Protein AF-A0A9P6IHT7-F1 (afdb_monomer)

pLDDT: mean 75.82, std 15.44, range [42.69, 95.25]

Secondary structure (DSSP, 8-state):
--------PPPHHHHHHHHHHHHHHHHT---------HHHHHHHHHHHHHHHHHHHHHHHHS------------------PPPPS---PPPPHHHHHHHTT--TTTPPPBP-HHHHHHHHHHHHHHHHHHHHH-HHHHHHHHHHHHS---TTS-----------S------SB----TTS-TT--

Sequence (185 aa):
MANHVQVMAPDSQEYLIKIAQLFDHVSATQHSSSGMSFTTGLLLGQLSVVVLVIVCFKYLLLEDVRYGRKPRSFSNRGLAIPAPPTKPSLPSTTTILNKTLYDIYDHPPESLDWMSVLLAQAIAQYRDDSKVNNRLIKALAEALNGGVRPDWVGHIRVTELNLGEDFPVLSRVRIRPADQPLGSV

Mean predicted aligned error: 20.11 Å

Radius of gyration: 37.13 Å; Cα contacts (8 Å, |Δi|>4): 63; chains: 1; bounding box: 109×87×62 Å

Organism: NCBI:txid1440133

Solvent-accessible surface area (backbone atoms only — not comparable to full-atom values): 12198 Å² total; per-residue (Å²): 137,85,83,81,78,81,80,80,75,80,58,73,67,59,55,54,51,52,50,52,52,52,51,50,58,64,62,69,67,69,71,88,66,85,66,76,48,68,67,57,54,48,52,51,48,51,52,50,51,53,51,49,51,53,49,46,48,49,55,75,75,63,55,74,78,78,78,77,84,69,87,76,81,84,77,91,72,94,69,95,68,80,82,74,80,77,71,81,75,71,78,50,70,68,57,50,29,61,74,67,72,52,52,73,85,81,53,74,64,39,80,39,58,73,56,25,50,54,52,37,52,53,50,50,53,53,53,54,49,30,75,76,63,45,50,57,51,50,53,48,30,45,57,65,63,70,55,95,59,56,91,88,60,73,90,68,74,65,88,80,86,84,86,76,85,77,66,74,79,52,66,64,51,75,73,73,70,88,87,60,66,95,82,80,125

Foldseek 3Di:
DDDDDPPPDDDPVVVVVVVVVVVVVVVVPPPPDPPCPPVNVVVVVVVVVVVVVVVCCCCVVVPPPPPPDDPDDDDDDDDDDDDDPDDPPDPPPVRVCVVVVHDQPPDWFDFPQVVQVVQLVVVVVVVVCCVVPVVVQVVVQCVQPVDPDDPPDDRDHDPDDDPDDDTDGDTRDGDDDPPDDDPDD

InterPro domains:
  IPR019411 MMM1 domain [PF10296] (94-178)
  IPR031468 Synaptotagmin-lik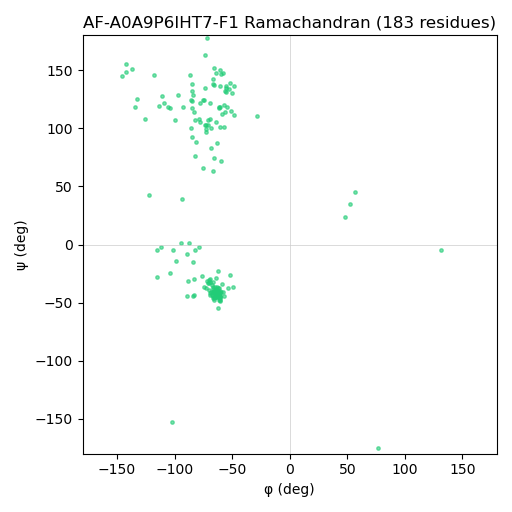e mitochondrial-lipid-binding domain [PS51847] (108-185)

Structure (mmCIF, N/CA/C/O backbone):
data_AF-A0A9P6IHT7-F1
#
_entry.id   AF-A0A9P6IHT7-F1
#
loop_
_atom_site.group_PDB
_atom_site.id
_atom_site.type_symbol
_atom_site.label_atom_id
_atom_site.label_alt_id
_atom_site.label_comp_id
_atom_site.label_asym_id
_atom_site.label_entity_id
_atom_site.label_seq_id
_atom_site.pdbx_PDB_ins_code
_atom_site.Cartn_x
_atom_site.Cartn_y
_atom_site.Cartn_z
_atom_site.occupancy
_atom_site.B_iso_or_equiv
_atom_site.auth_seq_id
_atom_site.auth_comp_id
_atom_site.auth_asym_id
_atom_site.auth_atom_id
_atom_site.pdbx_PDB_model_num
ATOM 1 N N . MET A 1 1 ? 75.976 64.019 -40.139 1.00 46.91 1 MET A N 1
ATOM 2 C CA . MET A 1 1 ? 75.370 64.821 -39.055 1.00 46.91 1 MET A CA 1
ATOM 3 C C . MET A 1 1 ? 74.283 63.968 -38.422 1.00 46.91 1 MET A C 1
ATOM 5 O O . MET A 1 1 ? 73.282 63.708 -39.071 1.00 46.91 1 MET A O 1
ATOM 9 N N . ALA A 1 2 ? 74.561 63.393 -37.252 1.00 42.69 2 ALA A N 1
ATOM 10 C CA . ALA A 1 2 ? 73.680 62.445 -36.574 1.00 42.69 2 ALA A CA 1
ATOM 11 C C . ALA A 1 2 ? 72.656 63.201 -35.713 1.00 42.69 2 ALA A C 1
ATOM 13 O O . ALA A 1 2 ? 73.049 63.984 -34.853 1.00 42.69 2 ALA A O 1
ATOM 14 N N . ASN A 1 3 ? 71.362 62.958 -35.938 1.00 53.12 3 ASN A N 1
ATOM 15 C CA . ASN A 1 3 ? 70.300 63.416 -35.044 1.00 53.12 3 ASN A CA 1
ATOM 16 C C . ASN A 1 3 ? 70.183 62.424 -33.887 1.00 53.12 3 ASN A C 1
ATOM 18 O O . ASN A 1 3 ? 69.722 61.296 -34.055 1.00 53.12 3 ASN A O 1
ATOM 22 N N . HIS A 1 4 ? 70.639 62.850 -32.714 1.00 49.25 4 HIS A N 1
ATOM 23 C CA . HIS A 1 4 ? 70.495 62.117 -31.468 1.00 49.25 4 HIS A CA 1
ATOM 24 C C . HIS A 1 4 ? 69.027 62.197 -31.019 1.00 49.25 4 HIS A C 1
ATOM 26 O O . HIS A 1 4 ? 68.607 63.179 -30.414 1.00 49.25 4 HIS A O 1
ATOM 32 N N . VAL A 1 5 ? 68.227 61.172 -31.323 1.00 59.66 5 VAL A N 1
ATOM 33 C CA . VAL A 1 5 ? 66.891 61.008 -30.731 1.00 59.66 5 VAL A CA 1
ATOM 34 C C . VAL A 1 5 ? 67.095 60.632 -29.267 1.00 59.66 5 VAL A C 1
ATOM 36 O O . VAL A 1 5 ? 67.568 59.542 -28.953 1.00 59.66 5 VAL A O 1
ATOM 39 N N . GLN A 1 6 ? 66.819 61.566 -28.361 1.00 56.41 6 GLN A N 1
ATOM 40 C CA . GLN A 1 6 ? 66.800 61.293 -26.930 1.00 56.41 6 GLN A CA 1
ATOM 41 C C . GLN A 1 6 ? 65.534 60.481 -26.629 1.00 56.41 6 GLN A C 1
ATOM 43 O O . GLN A 1 6 ? 64.424 61.008 -26.626 1.00 56.41 6 GLN A O 1
ATOM 48 N N . VAL A 1 7 ? 65.692 59.173 -26.431 1.00 59.94 7 VAL A N 1
ATOM 49 C CA . VAL A 1 7 ? 64.625 58.324 -25.895 1.00 59.94 7 VAL A CA 1
ATOM 50 C C . VAL A 1 7 ? 64.491 58.672 -24.415 1.00 59.94 7 VAL A C 1
ATOM 52 O O . VAL A 1 7 ? 65.334 58.292 -23.605 1.00 59.94 7 VAL A O 1
ATOM 55 N N . MET A 1 8 ? 63.467 59.453 -24.074 1.00 56.28 8 MET A N 1
ATOM 56 C CA . MET A 1 8 ? 63.123 59.766 -22.689 1.00 56.28 8 MET A CA 1
ATOM 57 C C . MET A 1 8 ? 62.510 58.509 -22.064 1.00 56.28 8 MET A C 1
ATOM 59 O O . MET A 1 8 ? 61.358 58.174 -22.329 1.00 56.28 8 MET A O 1
ATOM 63 N N . ALA A 1 9 ? 63.317 57.759 -21.313 1.00 61.81 9 ALA A N 1
ATOM 64 C CA . ALA A 1 9 ? 62.840 56.630 -20.526 1.00 61.81 9 ALA A CA 1
ATOM 65 C C . ALA A 1 9 ? 61.978 57.182 -19.374 1.00 61.81 9 ALA A C 1
ATOM 67 O O . ALA A 1 9 ? 62.480 58.018 -18.623 1.00 61.81 9 ALA A O 1
ATOM 68 N N . PRO A 1 10 ? 60.700 56.786 -19.245 1.00 64.31 10 PRO A N 1
ATOM 69 C CA . PRO A 1 10 ? 59.848 57.298 -18.178 1.00 64.31 10 PRO A CA 1
ATOM 70 C C . PRO A 1 10 ? 60.351 56.821 -16.811 1.00 64.31 10 PRO A C 1
ATOM 72 O O . PRO A 1 10 ? 60.823 55.687 -16.673 1.00 64.31 10 PRO A O 1
ATOM 75 N N . ASP A 1 11 ? 60.260 57.695 -15.807 1.00 74.00 11 ASP A N 1
ATOM 76 C CA . ASP A 1 11 ? 60.705 57.414 -14.443 1.00 74.00 11 ASP A CA 1
ATOM 77 C C . ASP A 1 11 ? 59.952 56.212 -13.854 1.00 74.00 11 ASP A C 1
ATOM 79 O O . ASP A 1 11 ? 58.767 55.990 -14.114 1.00 74.00 11 ASP A O 1
ATOM 83 N N . SER A 1 12 ? 60.632 55.432 -13.010 1.00 67.06 12 SER A N 1
ATOM 84 C CA . SER A 1 12 ? 60.104 54.211 -12.372 1.00 67.06 12 SER A CA 1
ATOM 85 C C . SER A 1 12 ? 58.754 54.404 -11.661 1.00 67.06 12 SER A C 1
ATOM 87 O O . SER A 1 12 ? 57.965 53.465 -11.566 1.00 67.06 12 SER A O 1
ATOM 89 N N . GLN A 1 13 ? 58.455 55.626 -11.218 1.00 64.69 13 GLN A N 1
ATOM 90 C CA . GLN A 1 13 ? 57.183 56.022 -10.610 1.00 64.69 13 GLN A CA 1
ATOM 91 C C . GLN A 1 13 ? 55.991 55.888 -11.574 1.00 64.69 13 GLN A C 1
ATOM 93 O O . GLN A 1 13 ? 54.910 55.470 -11.162 1.00 64.69 13 GLN A O 1
ATOM 98 N N . GLU A 1 14 ? 56.176 56.171 -12.865 1.00 73.06 14 GLU A N 1
ATOM 99 C CA . GLU A 1 14 ? 55.096 56.113 -13.857 1.00 73.06 14 GLU A CA 1
ATOM 100 C C . GLU A 1 14 ? 54.665 54.666 -14.144 1.00 73.06 14 GLU A C 1
ATOM 102 O O . GLU A 1 14 ? 53.481 54.381 -14.339 1.00 73.06 14 GLU A O 1
ATOM 107 N N . TYR A 1 15 ? 55.613 53.725 -14.090 1.00 71.88 15 TYR A N 1
ATOM 108 C CA . TYR A 1 15 ? 55.317 52.297 -14.206 1.00 71.88 15 TYR A CA 1
ATOM 109 C C . TYR A 1 15 ? 54.501 51.792 -13.019 1.00 71.88 15 TYR A C 1
ATOM 111 O O . TYR A 1 15 ? 53.553 51.033 -13.211 1.00 71.88 15 TYR A O 1
ATOM 119 N N . LEU A 1 16 ? 54.824 52.239 -11.804 1.00 72.62 16 LEU A N 1
ATOM 120 C CA . LEU A 1 16 ? 54.084 51.854 -10.602 1.00 72.62 16 LEU A CA 1
ATOM 121 C C . LEU A 1 16 ? 52.645 52.379 -10.639 1.00 72.62 16 LEU A C 1
ATOM 123 O O . LEU A 1 16 ? 51.719 51.646 -10.298 1.00 72.62 16 LEU A O 1
ATOM 127 N N . ILE A 1 17 ? 52.443 53.605 -11.131 1.00 78.25 17 ILE A N 1
ATOM 128 C CA . ILE A 1 17 ? 51.106 54.187 -11.304 1.00 78.25 17 ILE A CA 1
ATOM 129 C C . ILE A 1 17 ? 50.315 53.427 -12.376 1.00 78.25 17 ILE A C 1
ATOM 131 O O . ILE A 1 17 ? 49.160 53.076 -12.139 1.00 78.25 17 ILE A O 1
ATOM 135 N N . LYS A 1 18 ? 50.929 53.089 -13.518 1.00 78.75 18 LYS A N 1
ATOM 136 C CA . LYS A 1 18 ? 50.278 52.268 -14.557 1.00 78.75 18 LYS A CA 1
ATOM 137 C C . LYS A 1 18 ? 49.907 50.871 -14.056 1.00 78.75 18 LYS A C 1
ATOM 139 O O . LYS A 1 18 ? 48.844 50.369 -14.409 1.00 78.75 18 LYS A O 1
ATOM 144 N N . ILE A 1 19 ? 50.742 50.251 -13.220 1.00 72.25 19 ILE A N 1
ATOM 145 C CA . ILE A 1 19 ? 50.449 48.942 -12.616 1.00 72.25 19 ILE A CA 1
ATOM 146 C C . ILE A 1 19 ? 49.302 49.052 -11.602 1.00 72.25 19 ILE A C 1
ATOM 148 O O . ILE A 1 19 ? 48.403 48.213 -11.621 1.00 72.25 19 ILE A O 1
ATOM 152 N N . ALA A 1 20 ? 49.280 50.097 -10.770 1.00 76.38 20 ALA A N 1
ATOM 153 C CA . ALA A 1 20 ? 48.182 50.341 -9.834 1.00 76.38 20 ALA A CA 1
ATOM 154 C C . ALA A 1 20 ? 46.849 50.588 -10.567 1.00 76.38 20 ALA A C 1
ATOM 156 O O . ALA A 1 20 ? 45.830 50.001 -10.211 1.00 76.38 20 ALA A O 1
ATOM 157 N N . GLN A 1 21 ? 46.867 51.370 -11.651 1.00 75.88 21 GLN A N 1
ATOM 158 C CA . GLN A 1 21 ? 45.687 51.628 -12.485 1.00 75.88 21 GLN A CA 1
ATOM 159 C C . GLN A 1 21 ? 45.196 50.379 -13.231 1.00 75.88 21 GLN A C 1
ATOM 161 O O . GLN A 1 21 ? 43.989 50.177 -13.369 1.00 75.88 21 GLN A O 1
ATOM 166 N N . LEU A 1 22 ? 46.110 49.516 -13.689 1.00 70.88 22 LEU A N 1
ATOM 167 C CA . LEU A 1 22 ? 45.750 48.218 -14.267 1.00 70.88 22 LEU A CA 1
ATOM 168 C C . LEU A 1 22 ? 45.105 47.292 -13.228 1.00 70.88 22 LEU A C 1
ATOM 170 O O . LEU A 1 22 ? 44.165 46.573 -13.561 1.00 70.88 22 LEU A O 1
ATOM 174 N N . PHE A 1 23 ? 45.565 47.329 -11.977 1.00 67.94 23 PHE A N 1
ATOM 175 C CA . PHE A 1 23 ? 44.998 46.521 -10.897 1.00 67.94 23 PHE A CA 1
ATOM 176 C C . PHE A 1 23 ? 43.589 46.991 -10.490 1.00 67.94 23 PHE A C 1
ATOM 178 O O . PHE A 1 23 ? 42.690 46.164 -10.303 1.00 67.94 23 PHE A O 1
ATOM 185 N N . ASP A 1 24 ? 43.355 48.305 -10.449 1.00 68.50 24 ASP A N 1
ATOM 186 C CA . ASP A 1 24 ? 42.022 48.881 -10.213 1.00 68.50 24 ASP A CA 1
ATOM 187 C C . ASP A 1 24 ? 41.037 48.544 -11.346 1.00 68.50 24 ASP A C 1
ATOM 189 O O . ASP A 1 24 ? 39.890 48.170 -11.088 1.00 68.50 24 ASP A O 1
ATOM 193 N N . HIS A 1 25 ? 41.486 48.575 -12.606 1.00 59.62 25 HIS A N 1
ATOM 194 C CA . HIS A 1 25 ? 40.656 48.180 -13.753 1.00 59.62 25 HIS A CA 1
ATOM 195 C C . HIS A 1 25 ? 40.307 46.680 -13.772 1.00 59.62 25 HIS A C 1
ATOM 197 O O . HIS A 1 25 ? 39.209 46.315 -14.202 1.00 59.62 25 HIS A O 1
ATOM 203 N N . VAL A 1 26 ? 41.194 45.811 -13.273 1.00 61.84 26 VAL A N 1
ATOM 204 C CA . VAL A 1 26 ? 40.919 44.370 -13.095 1.00 61.84 26 VAL A CA 1
ATOM 205 C C . VAL A 1 26 ? 39.943 44.128 -11.938 1.00 61.84 26 VAL A C 1
ATOM 207 O O . VAL A 1 26 ? 39.118 43.220 -12.006 1.00 61.84 26 VAL A O 1
ATOM 210 N N . SER A 1 27 ? 39.961 44.976 -10.909 1.00 58.19 27 SER A N 1
ATOM 211 C CA . SER A 1 27 ? 39.042 44.879 -9.765 1.00 58.19 27 SER A CA 1
ATOM 212 C C . SER A 1 27 ? 37.628 45.388 -10.094 1.00 58.19 27 SER A C 1
ATOM 214 O O . SER A 1 27 ? 36.644 44.905 -9.533 1.00 58.19 27 SER A O 1
ATOM 216 N N . ALA A 1 28 ? 37.504 46.316 -11.051 1.00 57.56 28 ALA A N 1
ATOM 217 C CA . ALA A 1 28 ? 36.234 46.909 -11.482 1.00 57.56 28 ALA A CA 1
ATOM 218 C C . ALA A 1 28 ? 35.389 46.027 -12.430 1.00 57.56 28 ALA A C 1
ATOM 220 O O . ALA A 1 28 ? 34.269 46.399 -12.777 1.00 57.56 28 ALA A O 1
ATOM 221 N N . THR A 1 29 ? 35.864 44.839 -12.821 1.00 50.84 29 THR A N 1
ATOM 222 C CA . THR A 1 29 ? 35.070 43.842 -13.571 1.00 50.84 29 THR A CA 1
ATOM 223 C C . THR A 1 29 ? 34.393 42.818 -12.651 1.00 50.84 29 THR A C 1
ATOM 225 O O . THR A 1 29 ? 34.251 41.645 -12.978 1.00 50.84 29 THR A O 1
ATOM 228 N N . GLN A 1 30 ? 33.885 43.261 -11.500 1.00 47.78 30 GLN A N 1
ATOM 229 C CA . GLN A 1 30 ? 32.838 42.538 -10.773 1.00 47.78 30 GLN A CA 1
ATOM 230 C C . GLN A 1 30 ? 31.487 42.888 -11.404 1.00 47.78 30 GLN A C 1
ATOM 232 O O . GLN A 1 30 ? 30.703 43.681 -10.885 1.00 47.78 30 GLN A O 1
ATOM 237 N N . HIS A 1 31 ? 31.227 42.295 -12.571 1.00 44.34 31 HIS A N 1
ATOM 238 C CA . HIS A 1 31 ? 29.870 42.182 -13.083 1.00 44.34 31 HIS A CA 1
ATOM 239 C C . HIS A 1 31 ? 29.063 41.452 -12.007 1.00 44.34 31 HIS A C 1
ATOM 241 O O . HIS A 1 31 ? 29.397 40.326 -11.629 1.00 44.34 31 HIS A O 1
ATOM 247 N N . SER A 1 32 ? 28.027 42.113 -11.504 1.00 49.66 32 SER A N 1
ATOM 248 C CA . SER A 1 32 ? 26.996 41.592 -10.615 1.00 49.66 32 SER A CA 1
ATOM 249 C C . SER A 1 32 ? 26.256 40.437 -11.292 1.00 49.66 32 SER A C 1
ATOM 251 O O . SER A 1 32 ? 25.110 40.534 -11.714 1.00 49.66 32 SER A O 1
ATOM 253 N N . SER A 1 33 ? 26.938 39.305 -11.413 1.00 46.25 33 SER A N 1
ATOM 254 C CA . SER A 1 33 ? 26.303 38.017 -11.570 1.00 46.25 33 SER A CA 1
ATOM 255 C C . SER A 1 33 ? 26.001 37.543 -10.158 1.00 46.25 33 SER A C 1
ATOM 257 O O . SER A 1 33 ? 26.865 37.054 -9.435 1.00 46.25 33 SER A O 1
ATOM 259 N N . SER A 1 34 ? 24.749 37.695 -9.738 1.00 57.41 34 SER A N 1
ATOM 260 C CA . SER A 1 34 ? 24.177 36.855 -8.690 1.00 57.41 34 SER A CA 1
ATOM 261 C C . SER A 1 34 ? 24.080 35.422 -9.232 1.00 57.41 34 SER A C 1
ATOM 263 O O . SER A 1 34 ? 23.002 34.868 -9.437 1.00 57.41 34 SER A O 1
ATOM 265 N N . GLY A 1 35 ? 25.237 34.831 -9.539 1.00 60.34 35 GLY A N 1
ATOM 266 C CA . GLY A 1 35 ? 25.373 33.428 -9.863 1.00 60.34 35 GLY A CA 1
ATOM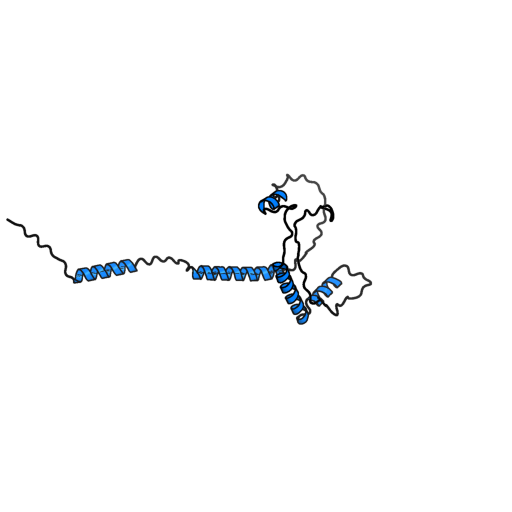 267 C C . GLY A 1 35 ? 24.983 32.672 -8.612 1.00 60.34 35 GLY A C 1
ATOM 268 O O . GLY A 1 35 ? 25.704 32.697 -7.617 1.00 60.34 35 GLY A O 1
ATOM 269 N N . MET A 1 36 ? 23.793 32.081 -8.638 1.00 61.91 36 MET A N 1
ATOM 270 C CA . MET A 1 36 ? 23.300 31.226 -7.573 1.00 61.91 36 MET A CA 1
ATOM 271 C C . MET A 1 36 ? 24.403 30.224 -7.227 1.00 61.91 36 MET A C 1
ATOM 273 O O . MET A 1 36 ? 24.769 29.391 -8.054 1.00 61.91 36 MET A O 1
ATOM 277 N N . SER A 1 37 ? 24.985 30.363 -6.032 1.00 77.44 37 SER A N 1
ATOM 278 C CA . SER A 1 37 ? 26.044 29.467 -5.583 1.00 77.44 37 SER A CA 1
ATOM 279 C C . SER A 1 37 ? 25.514 28.039 -5.663 1.00 77.44 37 SER A C 1
ATOM 281 O O . SER A 1 37 ? 24.376 27.770 -5.272 1.00 77.44 37 SER A O 1
ATOM 283 N N . PHE A 1 38 ? 26.330 27.118 -6.173 1.00 71.75 38 PHE A N 1
ATOM 284 C CA . PHE A 1 38 ? 25.987 25.700 -6.286 1.00 71.75 38 PHE A CA 1
ATOM 285 C C . PHE A 1 38 ? 25.429 25.138 -4.967 1.00 71.75 38 PHE A C 1
ATOM 287 O O . PHE A 1 38 ? 24.465 24.377 -4.965 1.00 71.75 38 PHE A O 1
ATOM 294 N N . THR A 1 39 ? 25.965 25.592 -3.832 1.00 77.62 39 THR A N 1
ATOM 295 C CA . THR A 1 39 ? 25.477 25.226 -2.497 1.00 77.62 39 THR A CA 1
ATOM 296 C C . THR A 1 39 ? 24.084 25.775 -2.191 1.00 77.62 39 THR A C 1
ATOM 298 O O . THR A 1 39 ? 23.295 25.084 -1.555 1.00 77.62 39 THR A O 1
ATOM 301 N N . THR A 1 40 ? 23.734 26.967 -2.681 1.00 76.94 40 THR A N 1
ATOM 302 C CA . THR A 1 40 ? 22.381 27.536 -2.578 1.00 76.94 40 THR A CA 1
ATOM 303 C C . THR A 1 40 ? 21.391 26.757 -3.438 1.00 76.94 40 THR A C 1
ATOM 305 O O . THR A 1 40 ? 20.291 26.468 -2.977 1.00 76.94 40 THR A O 1
ATOM 308 N N . GLY A 1 41 ? 21.793 26.353 -4.648 1.00 81.38 41 GLY A N 1
ATOM 309 C CA . GLY A 1 41 ? 20.991 25.467 -5.497 1.00 81.38 41 GLY A CA 1
ATOM 310 C C . GLY A 1 41 ? 20.773 24.089 -4.861 1.00 81.38 41 GLY A C 1
ATOM 311 O O . GLY A 1 41 ? 19.656 23.576 -4.867 1.00 81.38 41 GLY A O 1
ATOM 312 N N . LEU A 1 42 ? 21.810 23.524 -4.237 1.00 83.69 42 LEU A N 1
ATOM 313 C CA . LEU A 1 42 ? 21.741 22.242 -3.532 1.00 83.69 42 LEU A CA 1
ATOM 314 C C . LEU A 1 42 ? 20.842 22.311 -2.288 1.00 83.69 42 LEU A C 1
ATOM 316 O O . LEU A 1 42 ? 19.985 21.449 -2.109 1.00 83.69 42 LEU A O 1
ATOM 320 N N . LEU A 1 43 ? 20.983 23.352 -1.462 1.00 84.19 43 LEU A N 1
ATOM 321 C CA . LEU A 1 43 ? 20.127 23.586 -0.292 1.00 84.19 43 LEU A CA 1
ATOM 322 C C . LEU A 1 43 ? 18.664 23.800 -0.691 1.00 84.19 43 LEU A C 1
ATOM 324 O O . LEU A 1 43 ? 17.766 23.243 -0.063 1.00 84.19 43 LEU A O 1
ATOM 328 N N . LEU A 1 44 ? 18.417 24.558 -1.762 1.00 87.00 44 LEU A N 1
ATOM 329 C CA . LEU A 1 44 ? 17.072 24.787 -2.284 1.00 87.00 44 LEU A CA 1
ATOM 330 C C . LEU A 1 44 ? 16.459 23.497 -2.854 1.00 87.00 44 LEU A C 1
ATOM 332 O O . LEU A 1 44 ? 15.276 23.232 -2.648 1.00 87.00 44 LEU A O 1
ATOM 336 N N . GLY A 1 45 ? 17.270 22.668 -3.515 1.00 88.38 45 GLY A N 1
ATOM 337 C CA . GLY A 1 45 ? 16.868 21.348 -3.999 1.00 88.38 45 GLY A CA 1
ATOM 338 C C . GLY A 1 45 ? 16.528 20.387 -2.860 1.00 88.38 45 GLY A C 1
ATOM 339 O O . GLY A 1 45 ? 15.477 19.751 -2.890 1.00 88.38 45 GLY A O 1
ATOM 340 N N . GLN A 1 46 ? 17.358 20.331 -1.817 1.00 89.81 46 GLN A N 1
ATOM 341 C CA . GLN A 1 46 ? 17.078 19.525 -0.625 1.00 89.81 46 GLN A CA 1
ATOM 342 C C . GLN A 1 46 ? 15.802 19.992 0.082 1.00 89.81 46 GLN A C 1
ATOM 344 O O . GLN A 1 46 ? 14.955 19.168 0.422 1.00 89.81 46 GLN A O 1
ATOM 349 N N . LEU A 1 47 ? 15.616 21.306 0.235 1.00 93.00 47 LEU A N 1
ATOM 350 C CA . LEU A 1 47 ? 14.400 21.872 0.818 1.00 93.00 47 LEU A CA 1
ATOM 351 C C . LEU A 1 47 ? 13.163 21.529 -0.026 1.00 93.00 47 LEU A C 1
ATOM 353 O O . LEU A 1 47 ? 12.134 21.148 0.528 1.00 93.00 47 LEU A O 1
ATOM 357 N N . SER A 1 48 ? 13.277 21.576 -1.355 1.00 93.50 48 SER A N 1
ATOM 358 C CA . SER A 1 48 ? 12.210 21.167 -2.278 1.00 93.50 48 SER A CA 1
ATOM 359 C C . SER A 1 48 ? 11.824 19.691 -2.107 1.00 93.50 48 SER A C 1
ATOM 361 O O . SER A 1 48 ? 10.639 19.369 -2.004 1.00 93.50 48 SER A O 1
ATOM 363 N N . VAL A 1 49 ? 12.808 18.793 -1.981 1.00 91.88 49 VAL A N 1
ATOM 364 C CA . VAL A 1 49 ? 12.561 17.358 -1.748 1.00 91.88 49 VAL A CA 1
ATOM 365 C C . VAL A 1 49 ? 11.891 17.124 -0.395 1.00 91.88 49 VAL A C 1
ATOM 367 O O . VAL A 1 49 ? 10.929 16.364 -0.317 1.00 91.88 49 VAL A O 1
ATOM 370 N N . VAL A 1 50 ? 12.337 17.805 0.663 1.00 94.19 50 VAL A N 1
ATOM 371 C CA . VAL A 1 50 ? 11.722 17.691 1.996 1.00 94.19 50 VAL A CA 1
ATOM 372 C C . VAL A 1 50 ? 10.267 18.168 1.975 1.00 94.19 50 VAL A C 1
ATOM 374 O O . VAL A 1 50 ? 9.394 17.487 2.514 1.00 94.19 50 VAL A O 1
ATOM 377 N N . VAL A 1 51 ? 9.973 19.285 1.303 1.00 92.31 51 VAL A N 1
ATOM 378 C CA . VAL A 1 51 ? 8.595 19.776 1.136 1.00 92.31 51 VAL A CA 1
ATOM 379 C C . VAL A 1 51 ? 7.744 18.763 0.371 1.00 92.31 51 VAL A C 1
ATOM 381 O O . VAL A 1 51 ? 6.626 18.473 0.799 1.00 92.31 51 VAL A O 1
ATOM 384 N N . LEU A 1 52 ? 8.269 18.176 -0.708 1.00 89.00 52 LEU A N 1
ATOM 385 C CA . LEU A 1 52 ? 7.564 17.144 -1.467 1.00 89.00 52 LEU A CA 1
ATOM 386 C C . LEU A 1 52 ? 7.271 15.914 -0.603 1.00 89.00 52 LEU A C 1
ATOM 388 O O . LEU A 1 52 ? 6.151 15.421 -0.637 1.00 89.00 52 LEU A O 1
ATOM 392 N N . VAL A 1 53 ? 8.225 15.447 0.2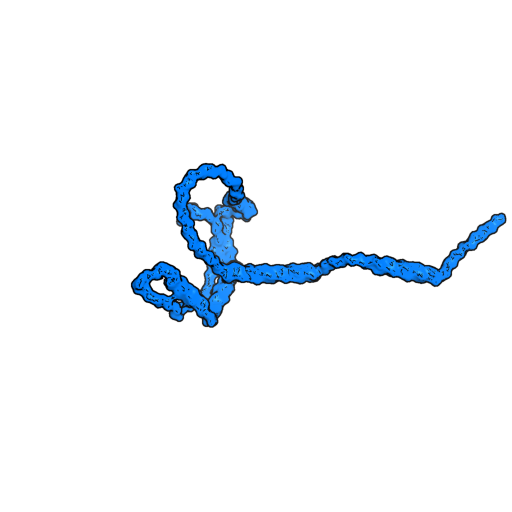07 1.00 89.12 53 VAL A N 1
ATOM 393 C CA . VAL A 1 53 ? 8.023 14.307 1.118 1.00 89.12 53 VAL A CA 1
ATOM 394 C C . VAL A 1 53 ? 6.953 14.619 2.164 1.00 89.12 53 VAL A C 1
ATOM 396 O O . VAL A 1 53 ? 6.089 13.779 2.394 1.00 89.12 53 VAL A O 1
ATOM 399 N N . ILE A 1 54 ? 6.940 15.825 2.743 1.00 88.81 54 ILE A N 1
ATOM 400 C CA . ILE A 1 54 ? 5.915 16.244 3.716 1.00 88.81 54 ILE A CA 1
ATOM 401 C C . ILE A 1 54 ? 4.529 16.311 3.066 1.00 88.81 54 ILE A C 1
ATOM 403 O O . ILE A 1 54 ? 3.554 15.813 3.629 1.00 88.81 54 ILE A O 1
ATOM 407 N N . VAL A 1 55 ? 4.430 16.906 1.876 1.00 86.88 55 VAL A N 1
ATOM 408 C CA . VAL A 1 55 ? 3.189 16.972 1.090 1.00 86.88 55 VAL A CA 1
ATOM 409 C C . VAL A 1 55 ? 2.727 15.559 0.736 1.00 86.88 55 VAL A C 1
ATOM 411 O O . VAL A 1 55 ? 1.580 15.215 0.987 1.00 86.88 55 VAL A O 1
ATOM 414 N N . CYS A 1 56 ? 3.619 14.713 0.235 1.00 82.06 56 CYS A N 1
ATOM 415 C CA . CYS A 1 56 ? 3.326 13.337 -0.142 1.00 82.06 56 CYS A CA 1
ATOM 416 C C . CYS A 1 56 ? 2.869 12.513 1.068 1.00 82.06 56 CYS A C 1
ATOM 418 O O . CYS A 1 56 ? 1.853 11.842 0.981 1.00 82.06 56 CYS A O 1
ATOM 420 N N . PHE A 1 57 ? 3.512 12.642 2.232 1.00 84.94 57 PHE A N 1
ATOM 421 C CA . PHE A 1 57 ? 3.021 12.038 3.475 1.00 84.94 57 PHE A CA 1
ATOM 422 C C . PHE A 1 57 ? 1.636 12.576 3.851 1.00 84.94 57 PHE A C 1
ATOM 424 O O . PHE A 1 57 ? 0.737 11.800 4.156 1.00 84.94 57 PHE A O 1
ATOM 431 N N . LYS A 1 58 ? 1.410 13.892 3.789 1.00 76.12 58 LYS A N 1
ATOM 432 C CA . LYS A 1 58 ? 0.107 14.479 4.125 1.00 76.12 58 LYS A CA 1
ATOM 433 C C . LYS A 1 58 ? -1.007 14.003 3.181 1.00 76.12 58 LYS A C 1
ATOM 435 O O . LYS A 1 58 ? -2.094 13.697 3.653 1.00 76.12 58 LYS A O 1
ATOM 440 N N . TYR A 1 59 ? -0.760 13.936 1.878 1.00 73.12 59 TYR A N 1
ATOM 441 C CA . TYR A 1 59 ? -1.787 13.588 0.892 1.00 73.12 59 TYR A CA 1
ATOM 442 C C . TYR A 1 59 ? -1.901 12.074 0.642 1.00 73.12 59 TYR A C 1
ATOM 444 O O . TYR A 1 59 ? -3.002 11.590 0.434 1.00 73.12 59 TYR A O 1
ATOM 452 N N . LEU A 1 60 ? -0.821 11.289 0.737 1.00 72.06 60 LEU A N 1
ATOM 453 C CA . LEU A 1 60 ? -0.891 9.826 0.588 1.00 72.06 60 LEU A CA 1
ATOM 454 C C . LEU A 1 60 ? -1.291 9.095 1.875 1.00 72.06 60 LEU A C 1
ATOM 456 O O . LEU A 1 60 ? -1.892 8.030 1.774 1.00 72.06 60 LEU A O 1
ATOM 460 N N . LEU A 1 61 ? -0.967 9.622 3.067 1.00 65.19 61 LEU A N 1
ATOM 461 C CA . LEU A 1 61 ? -1.311 8.964 4.340 1.00 65.19 61 LEU A CA 1
ATOM 462 C C . LEU A 1 61 ? -2.484 9.603 5.089 1.00 65.19 61 LEU A C 1
ATOM 464 O O . LEU A 1 61 ? -3.110 8.901 5.878 1.00 65.19 61 LEU A O 1
ATOM 468 N N . LEU A 1 62 ? -2.788 10.895 4.889 1.00 53.12 62 LEU A N 1
ATOM 469 C CA . LEU A 1 62 ? -3.885 11.573 5.607 1.00 53.12 62 LEU A CA 1
ATOM 470 C C . LEU A 1 62 ? -5.047 12.039 4.725 1.00 53.12 62 LEU A C 1
ATOM 472 O O . LEU A 1 62 ? -6.038 12.535 5.268 1.00 53.12 62 LEU A O 1
ATOM 476 N N . GLU A 1 63 ? -4.976 11.914 3.399 1.00 48.25 63 GLU A N 1
ATOM 477 C CA . GLU A 1 63 ? -6.147 12.194 2.572 1.00 48.25 63 GLU A CA 1
ATOM 478 C C . GLU A 1 63 ? -7.068 10.971 2.575 1.00 48.25 63 GLU A C 1
ATOM 480 O O . GLU A 1 63 ? -6.996 10.090 1.722 1.00 48.25 63 GLU A O 1
ATOM 485 N N . ASP A 1 64 ? -7.970 10.920 3.557 1.00 46.66 64 ASP A N 1
ATOM 486 C CA . ASP A 1 64 ? -9.188 10.138 3.404 1.00 46.66 64 ASP A CA 1
ATOM 487 C C . ASP A 1 64 ? -9.883 10.642 2.139 1.00 46.66 64 ASP A C 1
ATOM 489 O O . ASP A 1 64 ? -10.358 11.785 2.087 1.00 46.66 64 ASP A O 1
ATOM 493 N N . VAL A 1 65 ? -9.967 9.788 1.115 1.00 50.53 65 VAL A N 1
ATOM 494 C CA . VAL A 1 65 ? -10.853 10.026 -0.020 1.00 50.53 65 VAL A CA 1
ATOM 495 C C . VAL A 1 65 ? -12.246 10.180 0.573 1.00 50.53 65 VAL A C 1
ATOM 497 O O . VAL A 1 65 ? -12.908 9.207 0.937 1.00 50.53 65 VAL A O 1
ATOM 500 N N . ARG A 1 66 ? -12.712 11.425 0.695 1.00 47.69 66 ARG A N 1
ATOM 501 C CA . ARG A 1 66 ? -14.121 11.715 0.930 1.00 47.69 66 ARG A CA 1
ATOM 502 C C . ARG A 1 66 ? -14.843 11.203 -0.311 1.00 47.69 66 ARG A C 1
ATOM 504 O O . ARG A 1 66 ? -15.035 11.943 -1.273 1.00 47.69 66 ARG A O 1
ATOM 511 N N . TYR A 1 67 ? -15.219 9.923 -0.304 1.00 44.84 67 TYR A N 1
ATOM 512 C CA . TYR A 1 67 ? -16.109 9.316 -1.284 1.00 44.84 67 TYR A CA 1
ATOM 513 C C . TYR A 1 67 ? -17.490 9.951 -1.118 1.00 44.84 67 TYR A C 1
ATOM 515 O O . TYR A 1 67 ? -18.427 9.365 -0.577 1.00 44.84 67 TYR A O 1
ATOM 523 N N . GLY A 1 68 ? -17.620 11.191 -1.579 1.00 44.41 68 GLY A N 1
ATOM 524 C CA . GLY A 1 68 ? -18.890 11.858 -1.766 1.00 44.41 68 GLY A CA 1
ATOM 525 C C . GLY A 1 68 ? -19.623 11.173 -2.908 1.00 44.41 68 GLY A C 1
ATOM 526 O O . GLY A 1 68 ? -19.577 11.631 -4.049 1.00 44.41 68 GLY A O 1
ATOM 527 N N . ARG A 1 69 ? -20.310 10.064 -2.614 1.00 44.34 69 ARG A N 1
ATOM 528 C CA . ARG A 1 69 ? -21.343 9.531 -3.503 1.00 44.34 69 ARG A CA 1
ATOM 529 C C . ARG A 1 69 ? -22.409 10.609 -3.677 1.00 44.34 69 ARG A C 1
ATOM 531 O O . ARG A 1 69 ? -23.169 10.894 -2.758 1.00 44.34 69 ARG A O 1
ATOM 538 N N . LYS A 1 70 ? -22.518 11.157 -4.885 1.00 49.72 70 LYS A N 1
ATOM 539 C CA . LYS A 1 70 ? -23.782 11.711 -5.376 1.00 49.72 70 LYS A CA 1
ATOM 540 C C . LYS A 1 70 ? -24.357 10.711 -6.377 1.00 49.72 70 LYS A C 1
ATOM 542 O O . LYS A 1 70 ? -23.704 10.478 -7.397 1.00 49.72 70 LYS A O 1
ATOM 547 N N . PRO A 1 71 ? -25.539 10.116 -6.140 1.00 45.78 71 PRO A N 1
ATOM 548 C CA . PRO A 1 71 ? -26.201 9.344 -7.175 1.00 45.78 71 PRO A CA 1
ATOM 549 C C . PRO A 1 71 ? -26.680 10.329 -8.244 1.00 45.78 71 PRO A C 1
ATOM 551 O O . PRO A 1 71 ? -27.592 11.124 -8.022 1.00 45.78 71 PRO A O 1
ATOM 554 N N . ARG A 1 72 ? -26.026 10.326 -9.408 1.00 51.91 72 ARG A N 1
ATOM 555 C CA . ARG A 1 72 ? -26.562 11.008 -10.586 1.00 51.91 72 ARG A CA 1
ATOM 556 C C . ARG A 1 72 ? -27.647 10.116 -11.177 1.00 51.91 72 ARG A C 1
ATOM 558 O O . ARG A 1 72 ? -27.353 9.089 -11.777 1.00 51.91 72 ARG A O 1
ATOM 565 N N . SER A 1 73 ? -28.895 10.519 -10.958 1.00 47.25 73 SER A N 1
ATOM 566 C CA . SER A 1 73 ? -30.054 10.029 -11.699 1.00 47.25 73 SER A CA 1
ATOM 567 C C . SER A 1 73 ? -29.813 10.237 -13.198 1.00 47.25 73 SER A C 1
ATOM 569 O O . SER A 1 73 ? -29.599 11.365 -13.647 1.00 47.25 73 SER A O 1
ATOM 571 N N . PHE A 1 74 ? -29.792 9.141 -13.955 1.00 50.03 74 PHE A N 1
ATOM 572 C CA . PHE A 1 74 ? -29.752 9.156 -15.412 1.00 50.03 74 PHE A CA 1
ATOM 573 C C . PHE A 1 74 ? -31.160 9.449 -15.935 1.00 50.03 74 PHE A C 1
ATOM 575 O O . PHE A 1 74 ? -32.037 8.592 -15.878 1.00 50.03 74 PHE A O 1
ATOM 582 N N . SER A 1 75 ? -31.371 10.651 -16.472 1.00 58.94 75 SER A N 1
ATOM 583 C CA . SER A 1 75 ? -32.519 10.933 -17.333 1.00 58.94 75 SER A CA 1
ATOM 584 C C . SER A 1 75 ? -32.057 10.880 -18.786 1.00 58.94 75 SER A C 1
ATOM 586 O O . SER A 1 75 ? -31.329 11.757 -19.252 1.00 58.94 75 SER A O 1
ATOM 588 N N . ASN A 1 76 ? -32.452 9.819 -19.492 1.00 55.09 76 ASN A N 1
ATOM 589 C CA . ASN A 1 76 ? -32.290 9.699 -20.936 1.00 55.09 76 ASN A CA 1
ATOM 590 C C . ASN A 1 76 ? -33.258 10.663 -21.630 1.00 55.09 76 ASN A C 1
ATOM 592 O O . ASN A 1 76 ? -34.446 10.373 -21.769 1.00 55.09 76 ASN A O 1
ATOM 596 N N . ARG A 1 77 ? -32.745 11.790 -22.126 1.00 49.69 77 ARG A N 1
ATOM 597 C CA . ARG A 1 77 ? -33.387 12.533 -23.214 1.00 49.69 77 ARG A CA 1
ATOM 598 C C . ARG A 1 77 ? -32.385 12.726 -24.338 1.00 49.69 77 ARG A C 1
ATOM 600 O O . ARG A 1 77 ? -31.421 13.472 -24.209 1.00 49.69 77 ARG A O 1
ATOM 607 N N . GLY A 1 78 ? -32.631 11.987 -25.416 1.00 57.28 78 GLY A N 1
ATOM 608 C CA . GLY A 1 78 ? -31.866 12.036 -26.648 1.00 57.28 78 GLY A CA 1
ATOM 609 C C . GLY A 1 78 ? -31.918 13.424 -27.272 1.00 57.28 78 GLY A C 1
ATOM 610 O O . GLY A 1 78 ? -32.976 13.905 -27.666 1.00 57.28 78 GLY A O 1
ATOM 611 N N . LEU A 1 79 ? -30.743 14.028 -27.373 1.00 59.69 79 LEU A N 1
ATOM 612 C CA . LEU A 1 79 ? -30.403 15.088 -28.308 1.00 59.69 79 LEU A CA 1
ATOM 613 C C . LEU A 1 79 ? -29.057 14.666 -28.901 1.00 59.69 79 LEU A C 1
ATOM 615 O O . LEU A 1 79 ? -28.133 14.340 -28.157 1.00 59.69 79 LEU A O 1
ATOM 619 N N . ALA A 1 80 ? -28.969 14.581 -30.228 1.00 61.22 80 ALA A N 1
ATOM 620 C CA . ALA A 1 80 ? -27.743 14.196 -30.916 1.00 61.22 80 ALA A CA 1
ATOM 621 C C . ALA A 1 80 ? -26.696 15.309 -30.749 1.00 61.22 80 ALA A C 1
ATOM 623 O O . ALA A 1 80 ? -26.752 16.339 -31.417 1.00 61.22 80 ALA A O 1
ATOM 624 N N . ILE A 1 81 ? -25.766 15.105 -29.817 1.00 62.06 81 ILE A N 1
ATOM 625 C CA . ILE A 1 81 ? -24.591 15.955 -29.615 1.00 62.06 81 ILE A CA 1
ATOM 626 C C . ILE A 1 81 ? -23.512 15.470 -30.602 1.00 62.06 81 ILE A C 1
ATOM 628 O O . ILE A 1 81 ? -23.233 14.267 -30.619 1.00 62.06 81 ILE A O 1
ATOM 632 N N . PRO A 1 82 ? -22.897 16.348 -31.420 1.00 62.06 82 PRO A N 1
ATOM 633 C CA . PRO A 1 82 ? -21.738 15.982 -32.230 1.00 62.06 82 PRO A CA 1
ATOM 634 C C . PRO A 1 82 ? -20.646 15.406 -31.326 1.00 62.06 82 PRO A C 1
ATOM 636 O O . PRO A 1 82 ? -20.389 15.949 -30.251 1.00 62.06 82 PRO A O 1
ATOM 639 N N . ALA A 1 83 ? -20.041 14.289 -31.736 1.00 64.81 83 ALA A N 1
ATOM 640 C CA . ALA A 1 83 ? -19.073 13.563 -30.922 1.00 64.81 83 ALA A CA 1
ATOM 641 C C . ALA A 1 83 ? -17.987 14.511 -30.365 1.00 64.81 83 ALA A C 1
ATOM 643 O O . ALA A 1 83 ? -17.413 15.292 -31.130 1.00 64.81 83 ALA A O 1
ATOM 644 N N . PRO A 1 84 ? -17.700 14.472 -29.050 1.00 66.06 84 PRO A N 1
ATOM 645 C CA . PRO A 1 84 ? -16.634 15.277 -28.470 1.00 66.06 84 PRO A CA 1
ATOM 646 C C . PRO A 1 84 ? -15.284 14.902 -29.102 1.00 66.06 84 PRO A C 1
ATOM 648 O O . PRO A 1 84 ? -15.102 13.742 -29.488 1.00 66.06 84 PRO A O 1
ATOM 651 N N . PRO A 1 85 ? -14.328 15.847 -29.187 1.00 63.50 85 PRO A N 1
ATOM 652 C CA . PRO A 1 85 ? -12.985 15.555 -29.667 1.00 63.50 85 PRO A CA 1
ATOM 653 C C . PRO A 1 85 ? -12.408 14.379 -28.878 1.00 63.50 85 PRO A C 1
ATOM 655 O O . PRO A 1 85 ? -12.546 14.303 -27.655 1.00 63.50 85 PRO A O 1
ATOM 658 N N . THR A 1 86 ? -11.829 13.446 -29.628 1.00 62.31 86 THR A N 1
ATOM 659 C CA . THR A 1 86 ? -11.175 12.208 -29.202 1.00 62.31 86 THR A CA 1
ATOM 660 C C . THR A 1 86 ? -10.583 12.346 -27.805 1.00 62.31 86 THR A C 1
ATOM 662 O O . THR A 1 86 ? -9.599 13.058 -27.603 1.00 62.31 86 THR A O 1
ATOM 665 N N . LYS A 1 87 ? -11.184 11.650 -26.828 1.00 59.19 87 LYS A N 1
ATOM 666 C CA . LYS A 1 87 ? -10.524 11.394 -25.543 1.00 59.19 87 LYS A CA 1
ATOM 667 C C . LYS A 1 87 ? -9.121 10.869 -25.869 1.00 59.19 87 LYS A C 1
ATOM 669 O O . LYS A 1 87 ? -9.035 10.037 -26.777 1.00 59.19 87 LYS A O 1
ATOM 674 N N . PRO A 1 88 ? -8.049 11.320 -25.192 1.00 60.22 88 PRO A N 1
ATOM 675 C CA . PRO A 1 88 ? -6.731 10.734 -25.399 1.00 60.22 88 PRO A CA 1
ATOM 676 C C . PRO A 1 88 ? -6.880 9.221 -25.246 1.00 60.22 88 PRO A C 1
ATOM 678 O O . PRO A 1 88 ? -7.311 8.746 -24.193 1.00 60.22 88 PRO A O 1
ATOM 681 N N . SER A 1 89 ? -6.654 8.477 -26.333 1.00 71.12 89 SER A N 1
ATOM 682 C CA . SER A 1 89 ? -6.760 7.025 -26.294 1.00 71.12 89 SER A CA 1
ATOM 683 C C . SER A 1 89 ? -5.714 6.559 -25.298 1.00 71.12 89 SER A C 1
ATOM 685 O O . SER A 1 89 ? -4.527 6.839 -25.493 1.00 71.12 89 SER A O 1
ATOM 687 N N . LEU A 1 90 ? -6.143 5.909 -24.214 1.00 73.69 90 LEU A N 1
ATOM 688 C CA . LEU A 1 90 ? -5.199 5.306 -23.285 1.00 73.69 90 LEU A CA 1
ATOM 689 C C . LEU A 1 90 ? -4.250 4.411 -24.097 1.00 73.69 90 LEU A C 1
ATOM 691 O O . LEU A 1 90 ? -4.707 3.743 -25.032 1.00 73.69 90 LEU A O 1
ATOM 695 N N . PRO A 1 91 ? -2.941 4.421 -23.793 1.00 80.69 91 PRO A N 1
ATOM 696 C CA . PRO A 1 91 ? -2.005 3.551 -24.479 1.00 80.69 91 PRO A CA 1
ATOM 697 C C . PRO A 1 91 ? -2.495 2.111 -24.344 1.00 80.69 91 PRO A C 1
ATOM 699 O O . PRO A 1 91 ? -2.875 1.669 -23.259 1.00 80.69 91 PRO A O 1
ATOM 702 N N . SER A 1 92 ? -2.529 1.398 -25.469 1.00 86.31 92 SER A N 1
ATOM 703 C CA . SER A 1 92 ? -2.920 -0.008 -25.468 1.00 86.31 92 SER A CA 1
ATOM 704 C C . SER A 1 92 ? -1.998 -0.807 -24.539 1.00 86.31 92 SER A C 1
ATOM 706 O O . SER A 1 92 ? -0.816 -0.480 -24.399 1.00 86.31 92 SER A O 1
ATOM 708 N N . THR A 1 93 ? -2.522 -1.855 -23.904 1.00 85.75 93 THR A N 1
ATOM 709 C CA . THR A 1 93 ? -1.757 -2.701 -22.970 1.00 85.75 93 THR A CA 1
ATOM 710 C C . THR A 1 93 ? -0.475 -3.241 -23.606 1.00 85.75 93 THR A C 1
ATOM 712 O O . THR A 1 93 ? 0.570 -3.244 -22.965 1.00 85.75 93 THR A O 1
ATOM 715 N N . THR A 1 94 ? -0.511 -3.587 -24.896 1.00 84.88 94 THR A N 1
ATOM 716 C CA . THR A 1 94 ? 0.661 -4.030 -25.668 1.00 84.88 94 THR A CA 1
ATOM 717 C C . THR A 1 94 ? 1.724 -2.939 -25.808 1.00 84.88 94 THR A C 1
ATOM 719 O O . THR A 1 94 ? 2.916 -3.225 -25.714 1.00 84.88 94 THR A O 1
ATOM 722 N N . THR A 1 95 ? 1.322 -1.674 -25.982 1.00 90.06 95 THR A N 1
ATOM 723 C CA . THR A 1 95 ? 2.256 -0.537 -26.004 1.00 90.06 95 THR A CA 1
ATOM 724 C C . THR A 1 95 ? 2.930 -0.350 -24.650 1.00 90.06 95 THR A C 1
ATOM 726 O O . THR A 1 95 ? 4.132 -0.097 -24.614 1.00 90.06 95 THR A O 1
ATOM 729 N N . ILE A 1 96 ? 2.179 -0.488 -23.551 1.00 91.25 96 ILE A N 1
ATOM 730 C CA . ILE A 1 96 ? 2.721 -0.372 -22.191 1.00 91.25 96 ILE A CA 1
ATOM 731 C C . ILE A 1 96 ? 3.764 -1.466 -21.964 1.00 91.25 96 ILE A C 1
ATOM 733 O O . ILE A 1 96 ? 4.906 -1.132 -21.679 1.00 91.25 96 ILE A O 1
ATOM 737 N N . LEU A 1 97 ? 3.405 -2.733 -22.187 1.00 90.94 97 LEU A N 1
ATOM 738 C CA . LEU A 1 97 ? 4.290 -3.886 -21.983 1.00 90.94 97 LEU A CA 1
ATOM 739 C C . LEU A 1 97 ? 5.582 -3.784 -22.801 1.00 90.94 97 LEU A C 1
ATOM 741 O O . LEU A 1 97 ? 6.669 -3.981 -22.267 1.00 90.94 97 LEU A O 1
ATOM 745 N N . ASN A 1 98 ? 5.479 -3.391 -24.075 1.00 91.75 98 ASN A N 1
ATOM 746 C CA . ASN A 1 98 ? 6.647 -3.204 -24.935 1.00 91.75 98 ASN A CA 1
ATOM 747 C C . ASN A 1 98 ? 7.543 -2.053 -24.438 1.00 91.75 98 ASN A C 1
ATOM 749 O O . ASN A 1 98 ? 8.763 -2.174 -24.388 1.00 91.75 98 ASN A O 1
ATOM 753 N N . LYS A 1 99 ? 6.94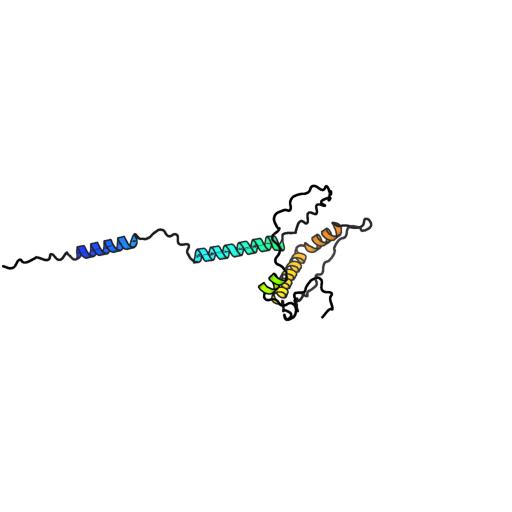7 -0.932 -24.012 1.00 93.19 99 LYS A N 1
ATOM 754 C CA . LYS A 1 99 ? 7.699 0.213 -23.471 1.00 93.19 99 LYS A CA 1
ATOM 755 C C . LYS A 1 99 ? 8.322 -0.075 -22.108 1.00 93.19 99 LYS A C 1
ATOM 757 O O . LYS A 1 99 ? 9.370 0.490 -21.809 1.00 93.19 99 LYS A O 1
ATOM 762 N N . THR A 1 100 ? 7.699 -0.928 -21.302 1.00 92.00 100 THR A N 1
ATOM 763 C CA . THR A 1 100 ? 8.238 -1.389 -20.017 1.00 92.00 100 THR A CA 1
ATOM 764 C C . THR A 1 100 ? 9.142 -2.610 -20.161 1.00 92.00 100 THR A C 1
ATOM 766 O O . THR A 1 100 ? 9.631 -3.092 -19.147 1.00 92.00 100 THR A O 1
ATOM 769 N N . LEU A 1 101 ? 9.361 -3.104 -21.388 1.00 90.00 101 LEU A N 1
ATOM 770 C CA . LEU A 1 101 ? 10.153 -4.304 -21.683 1.00 90.00 101 LEU A CA 1
ATOM 771 C C . LEU A 1 101 ? 9.704 -5.524 -20.858 1.00 90.00 101 LEU A C 1
ATOM 773 O O . LEU A 1 101 ? 10.526 -6.332 -20.438 1.00 90.00 101 LEU A O 1
ATOM 777 N N . TYR A 1 102 ? 8.398 -5.626 -20.599 1.00 87.50 102 TYR A N 1
ATOM 778 C CA . TYR A 1 102 ? 7.818 -6.669 -19.760 1.00 87.50 102 TYR A CA 1
ATOM 779 C C . TYR A 1 102 ? 7.102 -7.697 -20.629 1.00 87.50 102 TYR A C 1
ATOM 781 O O . TYR A 1 102 ? 6.122 -7.366 -21.301 1.00 87.50 102 TYR A O 1
ATOM 789 N N . ASP A 1 103 ? 7.562 -8.943 -20.579 1.00 88.50 103 ASP A N 1
ATOM 790 C CA . ASP A 1 103 ? 6.888 -10.071 -21.216 1.00 88.50 103 ASP A CA 1
ATOM 791 C C . ASP A 1 103 ? 6.027 -10.818 -20.191 1.00 88.50 103 ASP A C 1
ATOM 793 O O . ASP A 1 103 ? 6.489 -11.192 -19.121 1.00 88.50 103 ASP A O 1
ATOM 797 N N . ILE A 1 104 ? 4.753 -11.048 -20.495 1.00 87.19 104 ILE A N 1
ATOM 798 C CA . ILE A 1 104 ? 3.838 -11.732 -19.570 1.00 87.19 104 ILE A CA 1
ATOM 799 C C . ILE A 1 104 ? 4.209 -13.214 -19.411 1.00 87.19 104 ILE A C 1
ATOM 801 O O . ILE A 1 104 ? 3.978 -13.786 -18.342 1.00 87.19 104 ILE A O 1
ATOM 805 N N . TYR A 1 105 ? 4.748 -13.840 -20.459 1.00 85.31 105 TYR A N 1
ATOM 806 C CA . TYR A 1 105 ? 4.946 -15.289 -20.490 1.00 85.31 105 TYR A CA 1
ATOM 807 C C . TYR A 1 105 ? 6.307 -15.697 -19.930 1.00 85.31 105 TYR A C 1
ATOM 809 O O . TYR A 1 105 ? 6.380 -16.605 -19.101 1.00 85.31 105 TYR A O 1
ATOM 817 N N . ASP A 1 106 ? 7.356 -14.975 -20.321 1.00 87.25 106 ASP A N 1
ATOM 818 C CA . ASP A 1 106 ? 8.739 -15.367 -20.037 1.00 87.25 106 ASP A CA 1
ATOM 819 C C . ASP A 1 106 ? 9.372 -14.606 -18.863 1.00 87.25 106 ASP A C 1
ATOM 821 O O . ASP A 1 106 ? 10.487 -14.924 -18.440 1.00 87.25 106 ASP A O 1
ATOM 825 N N . HIS A 1 107 ? 8.674 -13.623 -18.282 1.00 87.12 107 HIS A N 1
ATOM 826 C CA . HIS A 1 107 ? 9.227 -12.865 -17.163 1.00 87.12 107 HIS A CA 1
ATOM 827 C C . HIS A 1 107 ? 9.205 -13.673 -15.857 1.00 87.12 107 HIS A C 1
ATOM 829 O O . HIS A 1 107 ? 8.143 -14.145 -15.419 1.00 87.12 107 HIS A O 1
ATOM 835 N N . PRO A 1 108 ? 10.360 -13.841 -15.187 1.00 89.44 108 PRO A N 1
ATOM 836 C CA . PRO A 1 108 ? 10.415 -14.563 -13.929 1.00 89.44 108 PRO A CA 1
ATOM 837 C C . PRO A 1 108 ? 9.634 -13.819 -12.829 1.00 89.44 108 PRO A C 1
ATOM 839 O O . PRO A 1 108 ? 9.522 -12.596 -12.844 1.00 89.44 108 PRO A O 1
ATOM 842 N N . PRO A 1 109 ? 9.092 -14.541 -11.833 1.00 90.00 109 PRO A N 1
ATOM 843 C CA . PRO A 1 109 ? 8.509 -13.913 -10.650 1.00 90.00 109 PRO A CA 1
ATOM 844 C C . PRO A 1 109 ? 9.519 -13.007 -9.938 1.00 90.00 109 PRO A C 1
ATOM 846 O O . PRO A 1 109 ? 10.621 -13.448 -9.617 1.00 90.00 109 PRO A O 1
ATOM 849 N N . GLU A 1 110 ? 9.103 -11.787 -9.612 1.00 90.31 110 GLU A N 1
ATOM 850 C CA . GLU A 1 110 ? 9.944 -10.821 -8.905 1.00 90.31 110 GLU A CA 1
ATOM 851 C C . GLU A 1 110 ? 9.847 -10.996 -7.383 1.00 90.31 110 GLU A C 1
ATOM 853 O O . GLU A 1 110 ? 8.784 -11.344 -6.838 1.00 90.31 110 GLU A O 1
ATOM 858 N N . SER A 1 111 ? 10.961 -10.748 -6.686 1.00 91.31 111 SER A N 1
ATOM 859 C CA . SER A 1 111 ? 10.964 -10.547 -5.238 1.00 91.31 111 SER A CA 1
ATOM 860 C C . SER A 1 111 ? 10.651 -9.086 -4.928 1.00 91.31 111 SER A C 1
ATOM 862 O O . SER A 1 111 ? 11.123 -8.165 -5.592 1.00 91.31 111 SER A O 1
ATOM 864 N N . LEU A 1 112 ? 9.815 -8.867 -3.918 1.00 91.94 112 LEU A N 1
ATOM 865 C CA . LEU A 1 112 ? 9.325 -7.542 -3.549 1.00 91.94 112 LEU A CA 1
ATOM 866 C C . LEU A 1 112 ? 9.684 -7.249 -2.090 1.00 91.94 112 LEU A C 1
ATOM 868 O O . LEU A 1 112 ? 8.886 -6.744 -1.297 1.00 91.94 112 LEU A O 1
ATOM 872 N N . ASP A 1 113 ? 10.916 -7.617 -1.736 1.00 92.88 113 ASP A N 1
ATOM 873 C CA . ASP A 1 113 ? 11.400 -7.653 -0.356 1.00 92.88 113 ASP A CA 1
ATOM 874 C C . ASP A 1 113 ? 11.482 -6.245 0.236 1.00 92.88 113 ASP A C 1
ATOM 876 O O . ASP A 1 113 ? 11.046 -6.011 1.361 1.00 92.88 113 ASP A O 1
ATOM 880 N N . TRP A 1 114 ? 11.945 -5.272 -0.556 1.00 93.06 114 TRP A N 1
ATOM 881 C CA . TRP A 1 114 ? 12.013 -3.874 -0.129 1.00 93.06 114 TRP A CA 1
ATOM 882 C C . TRP A 1 114 ? 10.626 -3.317 0.231 1.00 93.06 114 TRP A C 1
ATOM 884 O O . TRP A 1 114 ? 10.487 -2.614 1.229 1.00 93.06 114 TRP A O 1
ATOM 894 N N . MET A 1 115 ? 9.581 -3.665 -0.531 1.00 94.62 115 MET A N 1
ATOM 895 C CA . MET A 1 115 ? 8.211 -3.231 -0.237 1.00 94.62 115 MET A CA 1
ATOM 896 C C . MET A 1 115 ? 7.655 -3.958 0.978 1.00 94.62 115 MET A C 1
ATOM 898 O O . MET A 1 115 ? 6.954 -3.345 1.772 1.00 94.62 115 MET A O 1
ATOM 902 N N . SER A 1 116 ? 7.981 -5.241 1.143 1.00 94.44 116 SER A N 1
ATOM 903 C CA . SER A 1 116 ? 7.593 -6.003 2.333 1.00 94.44 116 SER A CA 1
ATOM 904 C C . SER A 1 116 ? 8.134 -5.334 3.601 1.00 94.44 116 SER A C 1
ATOM 906 O O . SER A 1 116 ? 7.398 -5.184 4.573 1.00 94.44 116 SER A O 1
ATOM 908 N N . VAL A 1 117 ? 9.377 -4.835 3.570 1.00 93.81 117 VAL A N 1
ATOM 909 C CA . VAL A 1 117 ? 9.973 -4.076 4.684 1.00 93.81 117 VAL A CA 1
ATOM 910 C C . VAL A 1 117 ? 9.262 -2.740 4.911 1.00 93.81 117 VAL A C 1
ATOM 912 O O . VAL A 1 117 ? 8.930 -2.422 6.051 1.00 93.81 117 VAL A O 1
ATOM 915 N N . LEU A 1 118 ? 8.979 -1.966 3.858 1.00 91.81 118 LEU A N 1
ATOM 916 C CA . LEU A 1 118 ? 8.253 -0.696 4.009 1.00 91.81 118 LEU A CA 1
ATOM 917 C C . LEU A 1 118 ? 6.824 -0.901 4.524 1.00 91.81 118 LEU A C 1
ATOM 919 O O . LEU A 1 118 ? 6.347 -0.143 5.366 1.00 91.81 118 LEU A O 1
ATOM 923 N N . LEU A 1 119 ? 6.145 -1.944 4.050 1.00 90.81 119 LEU A N 1
ATOM 924 C CA . LEU A 1 119 ? 4.812 -2.306 4.512 1.00 90.81 119 LEU A CA 1
ATOM 925 C C . LEU A 1 119 ? 4.850 -2.755 5.975 1.00 90.81 119 LEU A C 1
ATOM 927 O O . LEU A 1 119 ? 3.987 -2.357 6.755 1.00 90.81 119 LEU A O 1
ATOM 931 N N . ALA A 1 120 ? 5.875 -3.513 6.370 1.00 93.12 120 ALA A N 1
ATOM 932 C CA . ALA A 1 120 ? 6.098 -3.872 7.763 1.00 93.12 120 ALA A CA 1
ATOM 933 C C . ALA A 1 120 ? 6.303 -2.628 8.642 1.00 93.12 120 ALA A C 1
ATOM 935 O O . ALA A 1 120 ? 5.657 -2.503 9.680 1.00 93.12 120 ALA A O 1
ATOM 936 N N . GLN A 1 121 ? 7.123 -1.668 8.201 1.00 92.56 121 GLN A N 1
ATOM 937 C CA . GLN A 1 121 ? 7.333 -0.400 8.909 1.00 92.56 121 GLN A CA 1
ATOM 938 C C . GLN A 1 121 ? 6.033 0.402 9.055 1.00 92.56 121 GLN A C 1
ATOM 940 O O . GLN A 1 121 ? 5.728 0.884 10.146 1.00 92.56 121 GLN A O 1
ATOM 945 N N . ALA A 1 122 ? 5.231 0.492 7.990 1.00 90.25 122 ALA A N 1
ATOM 946 C CA . ALA A 1 122 ? 3.940 1.174 8.025 1.00 90.25 122 ALA A CA 1
ATOM 947 C C . ALA A 1 122 ? 2.953 0.497 8.995 1.00 90.25 122 ALA A C 1
ATOM 949 O O . ALA A 1 122 ? 2.312 1.174 9.802 1.00 90.25 122 ALA A O 1
ATOM 950 N N . ILE A 1 123 ? 2.856 -0.838 8.964 1.00 89.50 123 ILE A N 1
ATOM 951 C CA . ILE A 1 123 ? 1.996 -1.606 9.879 1.00 89.50 123 ILE A CA 1
ATOM 952 C C . ILE A 1 123 ? 2.472 -1.454 11.328 1.00 89.50 123 ILE A C 1
ATOM 954 O O . ILE A 1 123 ? 1.643 -1.270 12.220 1.00 89.50 123 ILE A O 1
ATOM 958 N N . ALA A 1 124 ? 3.784 -1.500 11.574 1.00 89.25 124 ALA A N 1
ATOM 959 C CA . ALA A 1 124 ? 4.358 -1.332 12.906 1.00 89.25 124 ALA A CA 1
ATOM 960 C C . ALA A 1 124 ? 4.015 0.046 13.490 1.00 89.25 124 ALA A C 1
ATOM 962 O O . ALA A 1 124 ? 3.494 0.135 14.601 1.00 89.25 124 ALA A O 1
ATOM 963 N N . GLN A 1 125 ? 4.194 1.109 12.703 1.00 88.38 125 GLN A N 1
ATOM 964 C CA . GLN A 1 125 ? 3.839 2.463 13.123 1.00 88.38 125 GLN A CA 1
ATOM 965 C C . GLN A 1 125 ? 2.344 2.580 13.445 1.00 88.38 125 GLN A C 1
ATOM 967 O O . GLN A 1 125 ? 1.960 3.186 14.444 1.00 88.38 125 GLN A O 1
ATOM 972 N N . TYR A 1 126 ? 1.490 1.957 12.635 1.00 84.19 126 TYR A N 1
ATOM 973 C CA . TYR A 1 126 ? 0.049 1.997 12.850 1.00 84.19 126 TYR A CA 1
ATOM 974 C C . TYR A 1 126 ? -0.400 1.190 14.082 1.00 84.19 126 TYR A C 1
ATOM 976 O O . TYR A 1 126 ? -1.337 1.592 14.782 1.00 84.19 126 TYR A O 1
ATOM 984 N N . ARG A 1 127 ? 0.287 0.078 14.387 1.00 86.81 127 ARG A N 1
ATOM 985 C CA . ARG A 1 127 ? 0.106 -0.694 15.629 1.00 86.81 127 ARG A CA 1
ATOM 986 C C . ARG A 1 127 ? 0.422 0.163 16.852 1.00 86.81 127 ARG A C 1
ATOM 988 O O . ARG A 1 127 ? -0.396 0.220 17.772 1.00 86.81 127 ARG A O 1
ATOM 995 N N . ASP A 1 128 ? 1.557 0.851 16.848 1.00 84.56 128 ASP A N 1
ATOM 996 C CA . ASP A 1 128 ? 1.979 1.684 17.976 1.00 84.56 128 ASP A CA 1
ATOM 997 C C . ASP A 1 128 ? 1.064 2.901 18.163 1.00 84.56 128 ASP A C 1
ATOM 999 O O . ASP A 1 128 ? 0.583 3.155 19.271 1.00 84.56 128 ASP A O 1
ATOM 1003 N N . ASP A 1 129 ? 0.691 3.573 17.073 1.00 80.19 129 ASP A N 1
ATOM 1004 C CA . ASP A 1 129 ? -0.268 4.682 17.105 1.00 80.19 129 ASP A CA 1
ATOM 1005 C C . ASP A 1 129 ? -1.632 4.267 17.674 1.00 80.19 129 ASP A C 1
ATOM 1007 O O . ASP A 1 129 ? -2.308 5.060 18.341 1.00 80.19 129 ASP A O 1
ATOM 1011 N N . SER A 1 130 ? -2.052 3.028 17.418 1.00 76.56 130 SER A N 1
ATOM 1012 C CA . SER A 1 130 ? -3.337 2.501 17.878 1.00 76.56 130 SER A CA 1
ATOM 1013 C C . SER A 1 130 ? -3.343 2.184 19.367 1.00 76.56 130 SER A C 1
ATOM 1015 O O . SER A 1 130 ? -4.348 2.473 20.017 1.00 76.56 130 SER A O 1
ATOM 1017 N N . LYS A 1 131 ? -2.225 1.679 19.910 1.00 76.94 131 LYS A N 1
ATOM 1018 C CA . LYS A 1 131 ? -2.040 1.461 21.357 1.00 76.94 131 LYS A CA 1
ATOM 1019 C C . LYS A 1 131 ? -2.107 2.776 22.135 1.00 76.94 131 LYS A C 1
ATOM 1021 O O . LYS A 1 131 ? -2.662 2.815 23.228 1.00 76.94 131 LYS A O 1
ATOM 1026 N N . VAL A 1 132 ? -1.560 3.850 21.563 1.00 73.50 132 VAL A N 1
ATOM 1027 C CA . VAL A 1 132 ? -1.495 5.161 22.226 1.00 73.50 132 VAL A CA 1
ATOM 1028 C C . VAL A 1 132 ? -2.797 5.951 22.063 1.00 73.50 132 VAL A C 1
ATOM 1030 O O . VAL A 1 132 ? -3.278 6.550 23.022 1.00 73.50 132 VAL A O 1
ATOM 1033 N N . ASN A 1 133 ? -3.391 5.966 20.864 1.00 74.44 133 ASN A N 1
ATOM 1034 C CA . ASN A 1 133 ? -4.453 6.924 20.531 1.00 74.44 133 ASN A CA 1
ATOM 1035 C C . ASN A 1 133 ? -5.851 6.308 20.328 1.00 74.44 133 ASN A C 1
ATOM 1037 O O . ASN A 1 133 ? -6.802 7.052 20.052 1.00 74.44 133 ASN A O 1
ATOM 1041 N N . ASN A 1 134 ? -6.010 4.977 20.412 1.00 81.56 134 ASN A N 1
ATOM 1042 C CA . ASN A 1 134 ? -7.257 4.245 20.114 1.00 81.56 134 ASN A CA 1
ATOM 1043 C C . ASN A 1 134 ? -7.911 4.646 18.773 1.00 81.56 134 ASN A C 1
ATOM 1045 O O . ASN A 1 134 ? -9.121 4.498 18.586 1.00 81.56 134 ASN A O 1
ATOM 1049 N N . ARG A 1 135 ? -7.125 5.186 17.831 1.00 81.31 135 ARG A N 1
ATOM 1050 C CA . ARG A 1 135 ? -7.615 5.728 16.553 1.00 81.31 135 ARG A CA 1
ATOM 1051 C C . ARG A 1 135 ? -8.289 4.651 15.722 1.00 81.31 135 ARG A C 1
ATOM 1053 O O . ARG A 1 135 ? -9.392 4.861 15.237 1.00 81.31 135 ARG A O 1
ATOM 1060 N N . LEU A 1 136 ? -7.658 3.486 15.644 1.00 82.62 136 LEU A N 1
ATOM 1061 C CA . LEU A 1 136 ? -8.184 2.332 14.935 1.00 82.62 136 LEU A CA 1
ATOM 1062 C C . LEU A 1 136 ? -9.497 1.813 15.504 1.00 82.62 136 LEU A C 1
ATOM 1064 O O . LEU A 1 136 ? -10.431 1.544 14.761 1.00 82.62 136 LEU A O 1
ATOM 1068 N N . ILE A 1 137 ? -9.571 1.693 16.829 1.00 87.06 137 ILE A N 1
ATOM 1069 C CA . ILE A 1 137 ? -10.773 1.227 17.525 1.00 87.06 137 ILE A CA 1
ATOM 1070 C C . ILE A 1 137 ? -11.933 2.186 17.242 1.00 87.06 137 ILE A C 1
ATOM 1072 O O . ILE A 1 137 ? -13.040 1.740 16.948 1.00 87.06 137 ILE A O 1
ATOM 1076 N N . LYS A 1 138 ? -11.673 3.501 17.265 1.00 86.88 138 LYS A N 1
ATOM 1077 C CA . LYS A 1 138 ? -12.662 4.531 16.918 1.00 86.88 138 LYS A CA 1
ATOM 1078 C C . LYS A 1 138 ? -13.071 4.463 15.447 1.00 86.88 138 LYS A C 1
ATOM 1080 O O . LYS A 1 138 ? -14.264 4.435 15.179 1.00 86.88 138 LYS A O 1
ATOM 1085 N N . ALA A 1 139 ? -12.113 4.376 14.525 1.00 86.88 139 ALA A N 1
ATOM 1086 C CA . ALA A 1 139 ? -12.381 4.284 13.090 1.00 86.88 139 ALA A CA 1
ATOM 1087 C C . ALA A 1 139 ? -13.165 3.011 12.730 1.00 86.88 139 ALA A C 1
ATOM 1089 O O . ALA A 1 139 ? -14.100 3.063 11.938 1.00 86.88 139 ALA A O 1
ATOM 1090 N N . LEU A 1 140 ? -12.841 1.874 13.354 1.00 87.50 140 LEU A N 1
ATOM 1091 C CA . LEU A 1 140 ? -13.560 0.616 13.162 1.00 87.50 140 LEU A CA 1
ATOM 1092 C C . LEU A 1 140 ? -14.965 0.680 13.767 1.00 87.50 140 LEU A C 1
ATOM 1094 O O . LEU A 1 140 ? -15.925 0.265 13.126 1.00 87.50 140 LEU A O 1
ATOM 1098 N N . ALA A 1 141 ? -15.110 1.229 14.975 1.00 88.56 141 ALA A N 1
ATOM 1099 C CA . ALA A 1 141 ? -16.420 1.440 15.582 1.00 88.56 141 ALA A CA 1
ATOM 1100 C C . ALA A 1 141 ? -17.287 2.381 14.729 1.00 88.56 141 ALA A C 1
ATOM 1102 O O . ALA A 1 141 ? -18.468 2.108 14.532 1.00 88.56 141 ALA A O 1
ATOM 1103 N N . GLU A 1 142 ? -16.715 3.453 14.185 1.00 89.69 142 GLU A N 1
ATOM 1104 C CA . GLU A 1 142 ? -17.407 4.365 13.275 1.00 89.69 142 GLU A CA 1
ATOM 1105 C C . GLU A 1 142 ? -17.790 3.667 11.966 1.00 89.69 142 GLU A C 1
ATOM 1107 O O . GLU A 1 142 ? -18.943 3.751 11.556 1.00 89.69 142 GLU A O 1
ATOM 1112 N N . ALA A 1 143 ? -16.888 2.896 11.355 1.00 89.44 143 ALA A N 1
ATOM 1113 C CA . ALA A 1 143 ? -17.171 2.146 10.131 1.00 89.44 143 ALA A CA 1
ATOM 1114 C C . ALA A 1 143 ? -18.280 1.095 10.325 1.00 89.44 143 ALA A C 1
ATOM 1116 O O . ALA A 1 143 ? -19.172 0.968 9.485 1.00 89.44 143 ALA A O 1
ATOM 1117 N N . LEU A 1 144 ? -18.261 0.372 11.449 1.00 86.50 144 LEU A N 1
ATOM 1118 C CA . LEU A 1 144 ? -19.264 -0.644 11.785 1.00 86.50 144 LEU A CA 1
ATOM 1119 C C . LEU A 1 144 ? -20.637 -0.038 12.105 1.00 86.50 144 LEU A C 1
ATOM 1121 O O . LEU A 1 144 ? -21.659 -0.679 11.862 1.00 86.50 144 LEU A O 1
ATOM 1125 N N . ASN A 1 145 ? -20.679 1.185 12.642 1.00 90.00 145 ASN A N 1
ATOM 1126 C CA . ASN A 1 145 ? -21.931 1.857 13.000 1.00 90.00 145 ASN A CA 1
ATOM 1127 C C . ASN A 1 145 ? -22.420 2.879 11.956 1.00 90.00 145 ASN A C 1
ATOM 1129 O O . ASN A 1 145 ? -23.574 3.287 12.034 1.00 90.00 145 ASN A O 1
ATOM 1133 N N . GLY A 1 146 ? -21.586 3.296 11.000 1.00 80.19 146 GLY A N 1
ATOM 1134 C CA . GLY A 1 146 ? -21.902 4.336 10.012 1.00 80.19 146 GLY A CA 1
ATOM 1135 C C . GLY A 1 146 ? -22.554 3.835 8.716 1.00 80.19 146 GLY A C 1
ATOM 1136 O O . GLY A 1 146 ? -22.956 4.649 7.887 1.00 80.19 146 GLY A O 1
ATOM 1137 N N . GLY A 1 147 ? -22.636 2.514 8.516 1.00 78.69 147 GLY A N 1
ATOM 1138 C CA . GLY A 1 147 ? -23.180 1.879 7.309 1.00 78.69 147 GLY A CA 1
ATOM 1139 C C . GLY A 1 147 ? -24.605 1.326 7.450 1.00 78.69 147 GLY A C 1
ATOM 1140 O O . GLY A 1 147 ? -25.400 1.784 8.267 1.00 78.69 147 GLY A O 1
ATOM 1141 N N . VAL A 1 148 ? -24.918 0.302 6.641 1.00 67.25 148 VAL A N 1
ATOM 1142 C CA . VAL A 1 148 ? -26.195 -0.445 6.653 1.00 67.25 148 VAL A CA 1
ATOM 1143 C C . VAL A 1 148 ? -26.226 -1.384 7.860 1.00 67.25 148 VAL A C 1
ATOM 1145 O O . VAL A 1 148 ? -26.162 -2.607 7.734 1.00 67.25 148 VAL A O 1
ATOM 1148 N N . ARG A 1 149 ? -26.244 -0.808 9.060 1.00 81.81 149 ARG A N 1
ATOM 1149 C CA . ARG A 1 149 ? -26.454 -1.569 10.286 1.00 81.81 149 ARG A CA 1
ATOM 1150 C C . ARG A 1 149 ? -27.939 -1.959 10.364 1.00 81.81 149 ARG A C 1
ATOM 1152 O O . ARG A 1 149 ? -28.775 -1.063 10.303 1.00 81.81 149 ARG A O 1
ATOM 1159 N N . PRO A 1 150 ? -28.286 -3.253 10.491 1.00 82.31 150 PRO A N 1
ATOM 1160 C CA . PRO A 1 150 ? -29.678 -3.680 10.629 1.00 82.31 150 PRO A CA 1
ATOM 1161 C C . PRO A 1 150 ? -30.321 -3.156 11.921 1.00 82.31 150 PRO A C 1
ATOM 1163 O O . PRO A 1 150 ? -29.654 -3.091 12.953 1.00 82.31 150 PRO A O 1
ATOM 1166 N N . ASP A 1 151 ? -31.627 -2.879 11.892 1.00 83.38 151 ASP A N 1
ATOM 1167 C CA . ASP A 1 151 ? -32.364 -2.247 13.004 1.00 83.38 151 ASP A CA 1
ATOM 1168 C C . ASP A 1 151 ? -32.386 -3.074 14.305 1.00 83.38 151 ASP A C 1
ATOM 1170 O O . ASP A 1 151 ? -32.550 -2.531 15.396 1.00 83.38 151 ASP A O 1
ATOM 1174 N N . TRP A 1 152 ? -32.189 -4.393 14.209 1.00 90.06 152 TRP A N 1
ATOM 1175 C CA . TRP A 1 152 ? -32.121 -5.308 15.355 1.00 90.06 152 TRP A CA 1
ATOM 1176 C C . TRP A 1 152 ? -30.730 -5.377 16.007 1.00 90.06 152 TRP A C 1
ATOM 1178 O O . TRP A 1 152 ? -30.600 -5.880 17.124 1.00 90.06 152 TRP A O 1
ATOM 1188 N N . VAL A 1 153 ? -29.678 -4.882 15.345 1.00 87.38 153 VAL A N 1
ATOM 1189 C CA . VAL A 1 153 ? -28.320 -4.841 15.906 1.00 87.38 153 VAL A CA 1
ATOM 1190 C C . VAL A 1 153 ? -28.191 -3.580 16.750 1.00 87.38 153 VAL A C 1
ATOM 1192 O O . VAL A 1 153 ? -28.397 -2.482 16.243 1.00 87.38 153 VAL A O 1
ATOM 1195 N N . GLY A 1 154 ? -27.830 -3.718 18.028 1.00 85.38 154 GLY A N 1
ATOM 1196 C CA . GLY A 1 154 ? -27.505 -2.608 18.936 1.00 85.38 154 GLY A CA 1
ATOM 1197 C C . GLY A 1 154 ? -26.162 -1.931 18.615 1.00 85.38 154 GLY A C 1
ATOM 1198 O O . GLY A 1 154 ? -25.468 -2.315 17.681 1.00 85.38 154 GLY A O 1
ATOM 1199 N N . HIS A 1 155 ? -25.791 -0.880 19.353 1.00 87.50 155 HIS A N 1
ATOM 1200 C CA . HIS A 1 155 ? -24.550 -0.143 19.081 1.00 87.50 155 HIS A CA 1
ATOM 1201 C C . HIS A 1 155 ? -23.319 -1.043 19.232 1.00 87.50 155 HIS A C 1
ATOM 1203 O O . HIS A 1 155 ? -23.012 -1.491 20.337 1.00 87.50 155 HIS A O 1
ATOM 1209 N N . ILE A 1 156 ? -22.573 -1.246 18.143 1.00 88.00 156 ILE A N 1
ATOM 1210 C CA . ILE A 1 156 ? -21.389 -2.109 18.145 1.00 88.00 156 ILE A CA 1
ATOM 1211 C C . ILE A 1 156 ? -20.236 -1.341 18.792 1.00 88.00 156 ILE A C 1
ATOM 1213 O O . ILE A 1 156 ? -19.882 -0.248 18.349 1.00 88.00 156 ILE A O 1
ATOM 1217 N N . ARG A 1 157 ? -19.660 -1.882 19.867 1.00 86.81 157 ARG A N 1
ATOM 1218 C CA . ARG A 1 157 ? -18.453 -1.338 20.501 1.00 86.81 157 ARG A CA 1
ATOM 1219 C C . ARG A 1 157 ? -17.308 -2.308 20.273 1.00 86.81 157 ARG A C 1
ATOM 1221 O O . ARG A 1 157 ? -17.435 -3.486 20.580 1.00 86.81 157 ARG A O 1
ATOM 1228 N N . VAL A 1 158 ? -16.200 -1.797 19.757 1.00 86.56 158 VAL A N 1
ATOM 1229 C CA . VAL A 1 158 ? -14.953 -2.552 19.658 1.00 86.56 158 VAL A CA 1
ATOM 1230 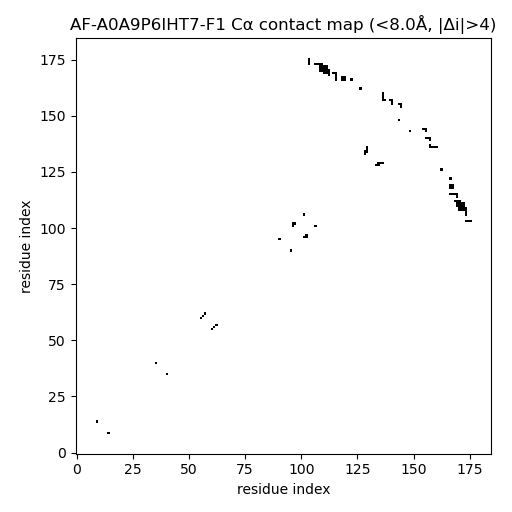C C . VAL A 1 158 ? -14.263 -2.441 21.015 1.00 86.56 158 VAL A C 1
ATOM 1232 O O . VAL A 1 158 ? -13.924 -1.337 21.437 1.00 86.56 158 VAL A O 1
ATOM 1235 N N . THR A 1 159 ? -14.135 -3.557 21.731 1.00 86.50 159 THR A N 1
ATOM 1236 C CA . THR A 1 159 ? -13.509 -3.598 23.062 1.00 86.50 159 THR A CA 1
ATOM 1237 C C . THR A 1 159 ? -11.996 -3.705 22.958 1.00 86.50 159 THR A C 1
ATOM 1239 O O . THR A 1 159 ? -11.279 -2.980 23.639 1.00 86.50 159 THR A O 1
ATOM 1242 N N . GLU A 1 160 ? -11.520 -4.573 22.072 1.00 84.12 160 GLU A N 1
ATOM 1243 C CA . GLU A 1 160 ? -10.107 -4.881 21.893 1.00 84.12 160 GLU A CA 1
ATOM 1244 C C . GLU A 1 160 ? -9.804 -5.082 20.409 1.00 84.12 160 GLU A C 1
ATOM 1246 O O . GLU A 1 160 ? -10.654 -5.532 19.636 1.00 84.12 160 GLU A O 1
ATOM 1251 N N . LEU A 1 161 ? -8.582 -4.736 20.013 1.00 84.75 161 LEU A N 1
ATOM 1252 C CA . LEU A 1 161 ? -8.082 -4.918 18.659 1.00 84.75 161 LEU A CA 1
ATOM 1253 C C . LEU A 1 161 ? -6.676 -5.509 18.727 1.00 84.75 161 LEU A C 1
ATOM 1255 O O . LEU A 1 161 ? -5.761 -4.873 19.245 1.00 84.75 161 LEU A O 1
ATOM 1259 N N . ASN A 1 162 ? -6.509 -6.704 18.165 1.00 85.88 162 ASN A N 1
ATOM 1260 C CA . ASN A 1 162 ? -5.213 -7.347 18.009 1.00 85.88 16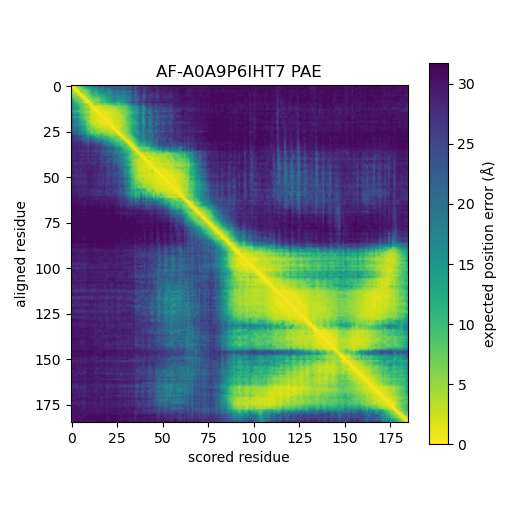2 ASN A CA 1
ATOM 1261 C C . ASN A 1 162 ? -4.876 -7.439 16.517 1.00 85.88 162 ASN A C 1
ATOM 1263 O O . ASN A 1 162 ? -5.613 -8.051 15.747 1.00 85.88 162 ASN A O 1
ATOM 1267 N N . LEU A 1 163 ? -3.773 -6.811 16.115 1.00 84.19 163 LEU A N 1
ATOM 1268 C CA . LEU A 1 163 ? -3.296 -6.808 14.731 1.00 84.19 163 LEU A CA 1
ATOM 1269 C C . LEU A 1 163 ? -2.263 -7.913 14.460 1.00 84.19 163 LEU A C 1
ATOM 1271 O O . LEU A 1 163 ? -1.753 -7.987 13.344 1.00 84.19 163 LEU A O 1
ATOM 1275 N N . GLY A 1 164 ? -1.937 -8.738 15.457 1.00 89.12 164 GLY A N 1
ATOM 1276 C CA . GLY A 1 164 ? -0.853 -9.719 15.420 1.00 89.12 164 GLY A CA 1
ATOM 1277 C C . GLY A 1 164 ? 0.526 -9.086 15.602 1.00 89.12 164 GLY A C 1
ATOM 1278 O O . GLY A 1 164 ? 0.637 -7.882 15.820 1.00 89.12 164 GLY A O 1
ATOM 1279 N N . GLU A 1 165 ? 1.568 -9.904 15.469 1.00 89.38 165 GLU A N 1
ATOM 1280 C CA . GLU A 1 165 ? 2.973 -9.472 15.557 1.00 89.38 165 GLU A CA 1
ATOM 1281 C C . GLU A 1 165 ? 3.715 -9.652 14.226 1.00 89.38 165 GLU A C 1
ATOM 1283 O O . GLU A 1 165 ? 4.584 -8.853 13.886 1.00 89.38 165 GLU A O 1
ATOM 1288 N N . ASP A 1 166 ? 3.292 -10.609 13.401 1.00 95.25 166 ASP A N 1
ATOM 1289 C CA . ASP A 1 166 ? 3.900 -10.860 12.096 1.00 95.25 166 ASP A CA 1
ATOM 1290 C C . ASP A 1 166 ? 3.550 -9.789 11.059 1.00 95.25 166 ASP A C 1
ATOM 1292 O O . ASP A 1 166 ? 2.584 -9.025 11.197 1.00 95.25 166 ASP A O 1
ATOM 1296 N N . PHE A 1 167 ? 4.344 -9.770 9.989 1.00 94.88 167 PHE A N 1
ATOM 1297 C CA . PHE A 1 167 ? 4.171 -8.879 8.850 1.00 94.88 167 PHE A CA 1
ATOM 1298 C C . PHE A 1 167 ? 3.914 -9.670 7.564 1.00 94.88 167 PHE A C 1
ATOM 1300 O O . PHE A 1 167 ? 4.464 -10.759 7.382 1.00 94.88 167 PHE A O 1
ATOM 1307 N N . PRO A 1 168 ? 3.093 -9.131 6.646 1.00 91.44 168 PRO A N 1
ATOM 1308 C CA . PRO A 1 168 ? 2.876 -9.750 5.348 1.00 91.44 168 PRO A CA 1
ATOM 1309 C C . PRO A 1 168 ? 4.163 -9.729 4.515 1.00 91.44 168 PRO A C 1
ATOM 1311 O O . PRO A 1 168 ? 4.850 -8.712 4.437 1.00 91.44 168 PRO A O 1
ATOM 1314 N N . VAL A 1 169 ? 4.451 -10.845 3.843 1.00 93.12 169 VAL A N 1
ATOM 1315 C CA . VAL A 1 169 ? 5.590 -10.976 2.925 1.00 93.12 1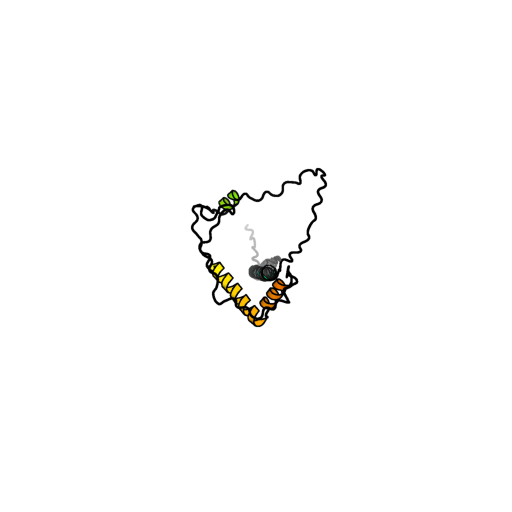69 VAL A CA 1
ATOM 1316 C C . VAL A 1 169 ? 5.076 -11.062 1.494 1.00 93.12 169 VAL A C 1
ATOM 1318 O O . VAL A 1 169 ? 4.305 -11.962 1.149 1.00 93.12 169 VAL A O 1
ATOM 1321 N N . LEU A 1 170 ? 5.516 -10.133 0.650 1.00 92.50 170 LEU A N 1
ATOM 1322 C CA . LEU A 1 170 ? 5.177 -10.096 -0.767 1.00 92.50 170 LEU A CA 1
ATOM 1323 C C . LEU A 1 170 ? 6.254 -10.834 -1.560 1.00 92.50 170 LEU A C 1
ATOM 1325 O O . LEU A 1 170 ? 7.419 -10.448 -1.572 1.00 92.50 170 LEU A O 1
ATOM 1329 N N . SER A 1 171 ? 5.858 -11.909 -2.236 1.00 92.38 171 SER A N 1
ATOM 1330 C CA . SER A 1 171 ? 6.770 -12.731 -3.031 1.00 92.38 171 SER A CA 1
ATOM 1331 C C . SER A 1 171 ? 6.106 -13.227 -4.308 1.00 92.38 171 SER A C 1
ATOM 1333 O O . SER A 1 171 ? 4.885 -13.372 -4.379 1.00 92.38 171 SER A O 1
ATOM 1335 N N . ARG A 1 172 ? 6.936 -13.531 -5.310 1.00 91.00 172 ARG A N 1
ATOM 1336 C CA . ARG A 1 172 ? 6.528 -14.064 -6.615 1.00 91.00 172 ARG A CA 1
ATOM 1337 C C . ARG A 1 172 ? 5.524 -13.181 -7.355 1.00 91.00 172 ARG A C 1
ATOM 1339 O O . ARG A 1 172 ? 4.539 -13.679 -7.904 1.00 91.00 172 ARG A O 1
ATOM 1346 N N . VAL A 1 173 ? 5.778 -11.880 -7.373 1.00 91.25 173 VAL A N 1
ATOM 1347 C CA . VAL A 1 173 ? 4.890 -10.922 -8.035 1.00 91.25 173 VAL A CA 1
ATOM 1348 C C . VAL A 1 173 ? 5.042 -11.037 -9.550 1.00 91.25 173 VAL A C 1
ATOM 1350 O O . VAL A 1 173 ? 6.152 -11.184 -10.062 1.00 91.25 173 VAL A O 1
ATOM 1353 N N . ARG A 1 174 ? 3.907 -11.050 -10.259 1.00 90.25 174 ARG A N 1
ATOM 1354 C CA . ARG A 1 174 ? 3.827 -11.156 -11.721 1.00 90.25 174 ARG A CA 1
ATOM 1355 C C . ARG A 1 174 ? 2.647 -10.350 -12.241 1.00 90.25 174 ARG A C 1
ATOM 1357 O O . ARG A 1 174 ? 1.589 -10.328 -11.610 1.00 90.25 174 ARG A O 1
ATOM 1364 N N . ILE A 1 175 ? 2.813 -9.749 -13.410 1.00 89.25 175 ILE A N 1
ATOM 1365 C CA . ILE A 1 175 ? 1.733 -9.065 -14.119 1.00 89.25 175 ILE A CA 1
ATOM 1366 C C . ILE A 1 175 ? 0.960 -10.107 -14.932 1.00 89.25 175 ILE A C 1
ATOM 1368 O O . ILE A 1 175 ? 1.558 -10.924 -15.629 1.00 89.25 175 ILE A O 1
ATOM 1372 N N . ARG A 1 176 ? -0.375 -10.093 -14.840 1.00 85.75 176 ARG A N 1
ATOM 1373 C CA . ARG A 1 176 ? -1.263 -10.934 -15.656 1.00 85.75 176 ARG A CA 1
ATOM 1374 C C . ARG A 1 176 ? -2.470 -10.137 -16.156 1.00 85.75 176 ARG A C 1
ATOM 1376 O O . ARG A 1 176 ? -2.905 -9.218 -15.460 1.00 85.75 176 ARG A O 1
ATOM 1383 N N . PRO A 1 177 ? -3.038 -10.488 -17.322 1.00 85.31 177 PRO A N 1
ATOM 1384 C CA . PRO A 1 177 ? -4.321 -9.950 -17.759 1.00 85.31 177 PRO A CA 1
ATOM 1385 C C . PRO A 1 177 ? -5.433 -10.305 -16.763 1.00 85.31 177 PRO A C 1
ATOM 1387 O O . PRO A 1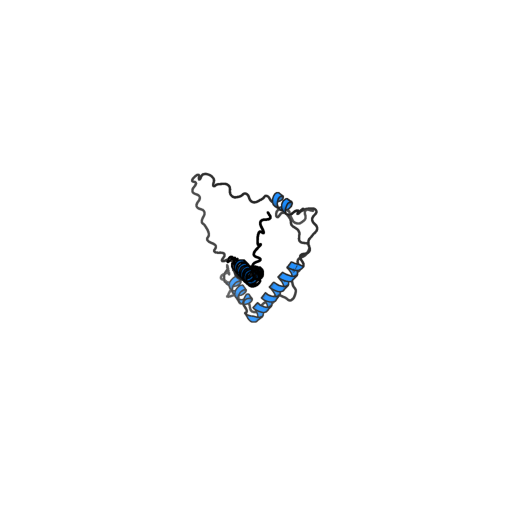 177 ? -5.513 -11.443 -16.304 1.00 85.31 177 PRO A O 1
ATOM 1390 N N . ALA A 1 178 ? -6.306 -9.346 -16.445 1.00 80.56 178 ALA A N 1
ATOM 1391 C CA . ALA A 1 178 ? -7.377 -9.533 -15.461 1.00 80.56 178 ALA A CA 1
ATOM 1392 C C . ALA A 1 178 ? -8.417 -10.590 -15.881 1.00 80.56 178 ALA A C 1
ATOM 1394 O O . ALA A 1 178 ? -8.999 -11.250 -15.026 1.00 80.56 178 ALA A O 1
ATOM 1395 N N . ASP A 1 179 ? -8.618 -10.769 -17.188 1.00 78.00 179 ASP A N 1
ATOM 1396 C CA . ASP A 1 179 ? -9.642 -11.661 -17.742 1.00 78.00 179 ASP A CA 1
ATOM 1397 C C . ASP A 1 179 ? -9.202 -13.134 -17.796 1.00 78.00 179 ASP A C 1
ATOM 1399 O O . ASP A 1 179 ? -9.988 -14.002 -18.177 1.00 78.00 179 ASP A O 1
ATOM 1403 N N . GLN A 1 180 ? -7.950 -13.445 -17.436 1.00 67.00 180 GLN A N 1
ATOM 1404 C CA . GLN A 1 180 ? -7.435 -14.808 -17.514 1.00 67.00 180 GLN A CA 1
ATOM 1405 C C . GLN A 1 180 ? -7.805 -15.605 -16.249 1.00 67.00 180 GLN A C 1
ATOM 1407 O O . GLN A 1 180 ? -7.364 -15.255 -15.150 1.00 67.00 180 GLN A O 1
ATOM 1412 N N . PRO A 1 181 ? -8.594 -16.691 -16.364 1.00 64.00 181 PRO A N 1
ATOM 1413 C CA . PRO A 1 181 ? -9.026 -17.463 -15.207 1.00 64.00 181 PRO A CA 1
ATOM 1414 C C . PRO A 1 181 ? -7.844 -18.169 -14.531 1.00 64.00 181 PRO A C 1
ATOM 1416 O O . PRO A 1 181 ? -6.957 -18.733 -15.185 1.00 64.00 181 PRO A O 1
ATOM 1419 N N . LEU A 1 182 ? -7.854 -18.141 -13.195 1.00 55.34 182 LEU A N 1
ATOM 1420 C CA . LEU A 1 182 ? -6.826 -18.702 -12.321 1.00 55.34 182 LEU A CA 1
ATOM 1421 C C . LEU A 1 182 ? -6.703 -20.224 -12.558 1.00 55.34 182 LEU A C 1
ATOM 1423 O O . LEU A 1 182 ? -7.530 -20.989 -12.076 1.00 55.34 1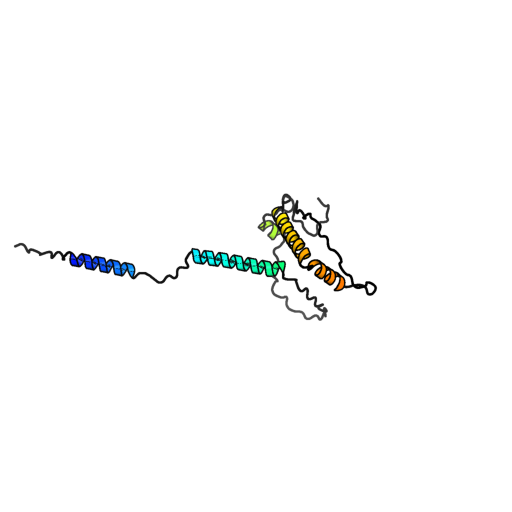82 LEU A O 1
ATOM 1427 N N . GLY A 1 183 ? -5.695 -20.664 -13.319 1.00 59.75 183 GLY A N 1
ATOM 1428 C CA . GLY A 1 183 ? -5.430 -22.092 -13.573 1.00 59.75 183 GLY A CA 1
ATOM 1429 C C . GLY A 1 183 ? -5.210 -22.488 -15.036 1.00 59.75 183 GLY A C 1
ATOM 1430 O O . GLY A 1 183 ? -4.866 -23.635 -15.289 1.00 59.75 183 GLY A O 1
ATOM 1431 N N . SER A 1 184 ? -5.361 -21.565 -15.988 1.00 52.53 184 SER A N 1
ATOM 1432 C CA . SER A 1 184 ? -4.913 -21.792 -17.370 1.00 52.53 184 SER A CA 1
ATOM 1433 C C . SER A 1 184 ? -3.430 -21.432 -17.499 1.00 52.53 184 SER A C 1
ATOM 1435 O O . SER A 1 184 ? -3.076 -20.264 -17.660 1.00 52.53 184 SER A O 1
ATOM 1437 N N . VAL A 1 185 ? -2.569 -22.435 -17.320 1.00 46.22 185 VAL A N 1
ATOM 1438 C CA . VAL A 1 185 ? -1.185 -22.430 -17.823 1.00 46.22 185 VAL A CA 1
ATOM 1439 C C . VAL A 1 185 ? -1.183 -23.212 -19.124 1.00 46.22 185 VAL A C 1
ATOM 1441 O O . VAL A 1 185 ? -1.806 -24.298 -19.126 1.00 46.22 185 VAL A O 1
#